Protein AF-A0A9D1YA60-F1 (afdb_monomer_lite)

Organism: NCBI:txid2838589

Foldseek 3Di:
DDDDDDDDDDDDPDPPDDDDDDDPCPPPPDDDDDPDDDADEFEAADDVVVQVQCCQLQVWAWDDKDAQDQDLVVCVVVVPDPCSRPWTKIWIWIHRPPFRHIYIYIYTPPPHDDRADDDDDLPDPDPDRADEDEDPDQVVSQVSLVVRPFKAFPDPPPGLDFAAQAQFDLVNDDDPPDDPVDRDPVSHVVSLQSRQKTWGWIAGRRRHIYIYIYGPDD

Radius of gyration: 24.73 Å; chains: 1; bounding box: 53×76×75 Å

InterPro domains:
  IPR004360 Glyoxalase/fosfomycin resistance/dioxygenase domain [PF00903] (37-148)
  IPR029068 Glyoxalase/Bleomycin resistance protein/Dihydroxybiphenyl dioxygenase [G3DSA:3.10.180.10] (31-215)
  IPR029068 Glyoxalase/Bleomycin resistance protein/Dihydroxybiphenyl dioxygenase [SSF54593] (34-148)

Secondary structure (DSSP, 8-state):
----------------PPP--------------------EEEE-S-HHHHHHHHHHHH-PEEEEEEEEE--HHHHHHHT--S-GGG-EEEEEEEE-TTT--EEEEEEEEES---SSPPP--TTSS-S---EEEE-S-HHHHHHHHTT-TT-B-S--SS----EEPPP--GGG---TT--TTS--HHHHHHHHHHTTEEEEEEE-TTS-EEEEEEE---

Sequence (218 aa):
MTAKECSVPGSSFRASAMPDQEASVVSRGALPQFAGLSHLCIVVDYIRTAVDYYGQLLGAEPDYGLPYWQNEGFFQINGVCQTPDEGEVSVAVLRVPGTGLTLHLVQYHTPIGQKEPAPSAPNDVNGVRSVALEVVNLEEAAAHLHTMPDVSFPTEEEGAGVIPLSQTGPEQVCFFDQDLSKADTRSVDTARRISRTRGLSFQDRYGVRWEFLHSDIP

pLDDT: mean 84.4, std 20.04, range [28.86, 98.75]

Structure (mmCIF, N/CA/C/O backbone):
data_AF-A0A9D1YA60-F1
#
_entry.id   AF-A0A9D1YA60-F1
#
loop_
_atom_site.group_PDB
_atom_site.id
_atom_site.type_symbol
_atom_site.label_atom_id
_atom_site.label_alt_id
_atom_site.label_comp_id
_atom_site.label_asym_id
_atom_site.label_entity_id
_atom_site.label_seq_id
_atom_site.pdbx_PDB_ins_code
_atom_site.Cartn_x
_atom_site.Cartn_y
_atom_site.Cartn_z
_atom_site.occupancy
_atom_site.B_iso_or_equiv
_atom_site.auth_seq_id
_atom_site.auth_comp_id
_atom_site.auth_asym_id
_atom_site.auth_atom_id
_atom_site.pdbx_PDB_model_num
ATOM 1 N N . MET A 1 1 ? 6.081 -56.881 -44.187 1.00 41.81 1 MET A N 1
ATOM 2 C CA . MET A 1 1 ? 7.026 -55.839 -44.637 1.00 41.81 1 MET A CA 1
ATOM 3 C C . MET A 1 1 ? 6.957 -54.705 -43.637 1.00 41.81 1 MET A C 1
ATOM 5 O O . MET A 1 1 ? 5.953 -54.016 -43.565 1.00 41.81 1 MET A O 1
ATOM 9 N N . THR A 1 2 ? 7.974 -54.632 -42.792 1.00 36.34 2 THR A N 1
ATOM 10 C CA . THR A 1 2 ? 8.168 -53.697 -41.682 1.00 36.34 2 THR A CA 1
ATOM 11 C C . THR A 1 2 ? 9.220 -52.665 -42.081 1.00 36.34 2 THR A C 1
ATOM 13 O O . THR A 1 2 ? 10.265 -53.056 -42.592 1.00 36.34 2 THR A O 1
ATOM 16 N N . ALA A 1 3 ? 8.942 -51.379 -41.847 1.00 28.86 3 ALA A N 1
ATOM 17 C CA . ALA A 1 3 ? 9.877 -50.246 -41.714 1.00 28.86 3 ALA A CA 1
ATOM 18 C C . ALA A 1 3 ? 9.031 -48.953 -41.690 1.00 28.86 3 ALA A C 1
ATOM 20 O O . ALA A 1 3 ? 8.070 -48.864 -42.440 1.00 28.86 3 ALA A O 1
ATOM 21 N N . LYS A 1 4 ? 9.306 -47.901 -40.919 1.00 29.88 4 LYS A N 1
ATOM 22 C CA . LYS A 1 4 ? 10.376 -47.599 -39.963 1.00 29.88 4 LYS A CA 1
ATOM 23 C C . LYS A 1 4 ? 9.870 -46.405 -39.139 1.00 29.88 4 LYS A C 1
ATOM 25 O O . LYS A 1 4 ? 9.484 -45.397 -39.725 1.00 29.88 4 LYS A O 1
ATOM 30 N N . GLU A 1 5 ? 9.884 -46.512 -37.815 1.00 31.27 5 GLU A N 1
ATOM 31 C CA . GLU A 1 5 ? 9.769 -45.359 -36.918 1.00 31.27 5 GLU A CA 1
ATOM 32 C C . GLU A 1 5 ? 11.071 -44.549 -36.984 1.00 31.27 5 GLU A C 1
ATOM 34 O O . GLU A 1 5 ? 12.168 -45.111 -36.927 1.00 31.27 5 GLU A O 1
ATOM 39 N N . CYS A 1 6 ? 10.953 -43.229 -37.126 1.00 29.84 6 CYS A N 1
ATOM 40 C CA . CYS A 1 6 ? 12.074 -42.302 -37.027 1.00 29.84 6 CYS A CA 1
ATOM 41 C C . CYS A 1 6 ? 12.077 -41.690 -35.622 1.00 29.84 6 CYS A C 1
ATOM 43 O O . CYS A 1 6 ? 11.313 -40.776 -35.326 1.00 29.84 6 CYS A O 1
ATOM 45 N N . SER A 1 7 ? 12.947 -42.216 -34.762 1.00 29.62 7 SER A N 1
ATOM 46 C CA . SER A 1 7 ? 13.308 -41.642 -33.467 1.00 29.62 7 SER A CA 1
ATOM 47 C C . SER A 1 7 ? 14.214 -40.422 -33.658 1.00 29.62 7 SER A C 1
ATOM 49 O O . SER A 1 7 ? 15.255 -40.537 -34.311 1.00 29.62 7 SER A O 1
ATOM 51 N N . VAL A 1 8 ? 13.873 -39.289 -33.043 1.00 35.72 8 VAL A N 1
ATOM 52 C CA . VAL A 1 8 ? 14.783 -38.142 -32.890 1.00 35.72 8 VAL A CA 1
ATOM 53 C C . VAL A 1 8 ? 15.253 -38.101 -31.428 1.00 35.72 8 VAL A C 1
ATOM 55 O O . VAL A 1 8 ? 14.411 -38.245 -30.538 1.00 35.72 8 VAL A O 1
ATOM 58 N N . PRO A 1 9 ? 16.563 -37.972 -31.138 1.00 32.72 9 PRO A N 1
ATOM 59 C CA . PRO A 1 9 ? 17.089 -38.125 -29.784 1.00 32.72 9 PRO A CA 1
ATOM 60 C C . PRO A 1 9 ? 16.799 -36.898 -28.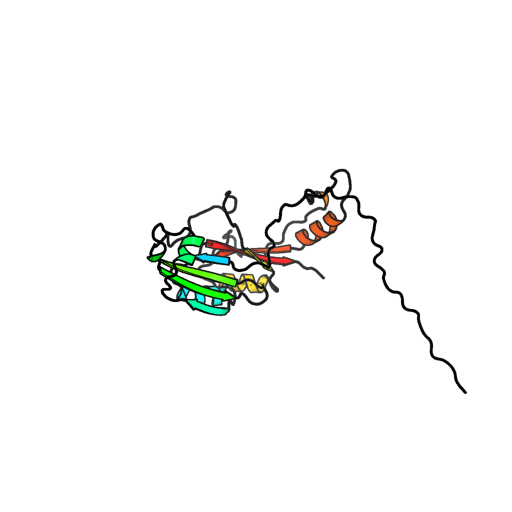919 1.00 32.72 9 PRO A C 1
ATOM 62 O O . PRO A 1 9 ? 16.881 -35.762 -29.382 1.00 32.72 9 PRO A O 1
ATOM 65 N N . GLY A 1 10 ? 16.521 -37.142 -27.638 1.00 34.12 10 GLY A N 1
ATOM 66 C CA . GLY A 1 10 ? 16.352 -36.102 -26.634 1.00 34.12 10 GLY A CA 1
ATOM 67 C C . GLY A 1 10 ? 17.629 -35.294 -26.407 1.00 34.12 10 GLY A C 1
ATOM 68 O O . GLY A 1 10 ? 18.681 -35.843 -26.087 1.00 34.12 10 GLY A O 1
ATOM 69 N N . SER A 1 11 ? 17.511 -33.973 -26.505 1.00 33.34 11 SER A N 1
ATOM 70 C CA . SER A 1 11 ? 18.472 -33.033 -25.939 1.00 33.34 11 SER A CA 1
ATOM 71 C C . SER A 1 11 ? 17.915 -32.516 -24.615 1.00 33.34 11 SER A C 1
ATOM 73 O O . SER A 1 11 ? 17.132 -31.567 -24.574 1.00 33.34 11 SER A O 1
ATOM 75 N N . SER A 1 12 ? 18.304 -33.161 -23.517 1.00 31.30 12 SER A N 1
ATOM 76 C CA . SER A 1 12 ? 18.166 -32.578 -22.187 1.00 31.30 12 SER A CA 1
ATOM 77 C C . SER A 1 12 ? 19.031 -31.318 -22.130 1.00 31.30 12 SER A C 1
ATOM 79 O O . SER A 1 12 ? 20.259 -31.417 -22.205 1.00 31.30 12 SER A O 1
ATOM 81 N N . PHE A 1 13 ? 18.422 -30.145 -21.982 1.00 30.08 13 PHE A N 1
ATOM 82 C CA . PHE A 1 13 ? 19.141 -28.952 -21.548 1.00 30.08 13 PHE A CA 1
ATOM 83 C C . PHE A 1 13 ? 19.609 -29.190 -20.106 1.00 30.08 13 PHE A C 1
ATOM 85 O O . PHE A 1 13 ? 18.879 -28.966 -19.145 1.00 30.08 13 PHE A O 1
ATOM 92 N N . ARG A 1 14 ? 20.830 -29.711 -19.948 1.00 32.75 14 ARG A N 1
ATOM 93 C CA . ARG A 1 14 ? 21.562 -29.596 -18.688 1.00 32.75 14 ARG A CA 1
ATOM 94 C C . ARG A 1 14 ? 22.006 -28.144 -18.582 1.00 32.75 14 ARG A C 1
ATOM 96 O O . ARG A 1 14 ? 22.869 -27.713 -19.342 1.00 32.75 14 ARG A O 1
ATOM 103 N N . ALA A 1 15 ? 21.422 -27.410 -17.640 1.00 31.72 15 ALA A N 1
ATOM 104 C CA . ALA A 1 15 ? 22.035 -26.198 -17.124 1.00 31.72 15 ALA A CA 1
ATOM 105 C C . ALA A 1 15 ? 23.443 -26.574 -16.639 1.00 31.72 15 ALA A C 1
ATOM 107 O O . ALA A 1 15 ? 23.602 -27.364 -15.707 1.00 31.72 15 ALA A O 1
ATOM 108 N N . SER A 1 16 ? 24.467 -26.097 -17.343 1.00 33.56 16 SER A N 1
ATOM 109 C CA . SER A 1 16 ? 25.849 -26.274 -16.921 1.00 33.56 16 SER A CA 1
ATOM 110 C C . SER A 1 16 ? 26.070 -25.337 -15.741 1.00 33.56 16 SER A C 1
ATOM 112 O O . SER A 1 16 ? 26.144 -24.125 -15.925 1.00 33.56 16 SER A O 1
ATOM 114 N N . ALA A 1 17 ? 26.116 -25.894 -14.531 1.00 37.00 17 ALA A N 1
ATOM 115 C CA . ALA A 1 17 ? 26.518 -25.159 -13.343 1.00 37.00 17 ALA A CA 1
ATOM 116 C C . ALA A 1 17 ? 27.948 -24.638 -13.554 1.00 37.00 17 ALA A C 1
ATOM 118 O O . ALA A 1 17 ? 28.868 -25.415 -13.821 1.00 37.00 17 ALA A O 1
ATOM 119 N N . MET A 1 18 ? 28.111 -23.317 -13.504 1.00 35.72 18 MET A N 1
ATOM 120 C CA . MET A 1 18 ? 29.421 -22.686 -13.376 1.00 35.72 18 MET A CA 1
ATOM 121 C C . MET A 1 18 ? 29.931 -22.874 -11.940 1.00 35.72 18 MET A C 1
ATOM 123 O O . MET A 1 18 ? 29.113 -22.974 -11.028 1.00 35.72 18 MET A O 1
ATOM 127 N N . PRO A 1 19 ? 31.255 -22.979 -11.731 1.00 38.22 19 PRO A N 1
ATOM 128 C CA . PRO A 1 19 ? 31.817 -23.285 -10.423 1.00 38.22 19 PRO A CA 1
ATOM 129 C C . PRO A 1 19 ? 31.554 -22.148 -9.433 1.00 38.22 19 PRO A C 1
ATOM 131 O O . PRO A 1 19 ? 31.825 -20.985 -9.735 1.00 38.22 19 PRO A O 1
ATOM 134 N N . ASP A 1 20 ? 31.052 -22.524 -8.256 1.00 39.03 20 ASP A N 1
ATOM 135 C CA . ASP A 1 20 ? 30.867 -21.658 -7.096 1.00 39.03 20 ASP A CA 1
ATOM 136 C C . ASP A 1 20 ? 32.182 -20.935 -6.769 1.00 39.03 20 ASP A C 1
ATOM 138 O O . ASP A 1 20 ? 33.151 -21.536 -6.301 1.00 39.03 20 ASP A O 1
ATOM 142 N N . GLN A 1 21 ? 32.230 -19.629 -7.029 1.00 41.25 21 GLN A N 1
ATOM 143 C CA . GLN A 1 21 ? 33.192 -18.757 -6.368 1.00 41.25 21 GLN A CA 1
ATOM 144 C C . GLN A 1 21 ? 32.732 -18.612 -4.920 1.00 41.25 21 GLN A C 1
ATOM 146 O O . GLN A 1 21 ? 31.605 -18.187 -4.677 1.00 41.25 21 GLN A O 1
ATOM 151 N N . GLU A 1 22 ? 33.597 -19.011 -3.983 1.00 40.22 22 GLU A N 1
ATOM 152 C CA . GLU A 1 22 ? 33.383 -18.955 -2.535 1.00 40.22 22 GLU A CA 1
ATOM 153 C C . GLU A 1 22 ? 32.878 -17.572 -2.104 1.00 40.22 22 GLU A C 1
ATOM 155 O O . GLU A 1 22 ? 33.646 -16.645 -1.842 1.00 40.22 22 GLU A O 1
ATOM 160 N N . ALA A 1 23 ? 31.556 -17.440 -2.001 1.00 45.31 23 ALA A N 1
ATOM 161 C CA . ALA A 1 23 ? 30.942 -16.391 -1.218 1.00 45.31 23 ALA A CA 1
ATOM 162 C C . ALA A 1 23 ? 31.396 -16.610 0.225 1.00 45.31 23 ALA A C 1
ATOM 164 O O . ALA A 1 23 ? 31.191 -17.687 0.790 1.00 45.31 23 ALA A O 1
ATOM 165 N N . SER A 1 24 ? 32.029 -15.603 0.824 1.00 42.88 24 SER A N 1
ATOM 166 C CA . SER A 1 24 ? 32.337 -15.621 2.245 1.00 42.88 24 SER A CA 1
ATOM 167 C C . SER A 1 24 ? 31.022 -15.766 3.012 1.00 42.88 24 SER A C 1
ATOM 169 O O . SER A 1 24 ? 30.220 -14.840 3.143 1.00 42.88 24 SER A O 1
ATOM 171 N N . VAL A 1 25 ? 30.758 -16.985 3.483 1.00 47.12 25 VAL A N 1
ATOM 172 C CA . VAL A 1 25 ? 29.612 -17.285 4.331 1.00 47.12 25 VAL A CA 1
ATOM 173 C C . VAL A 1 25 ? 29.910 -16.655 5.682 1.00 47.12 25 VAL A C 1
ATOM 175 O O . VAL A 1 25 ? 30.451 -17.284 6.588 1.00 47.12 25 VAL A O 1
ATOM 178 N N . VAL A 1 26 ? 29.564 -15.377 5.831 1.00 53.34 26 VAL A N 1
ATOM 179 C CA . VAL A 1 26 ? 29.280 -14.831 7.155 1.00 53.34 26 VAL A CA 1
ATOM 180 C C . VAL A 1 26 ? 28.217 -15.756 7.727 1.00 53.34 26 VAL A C 1
ATOM 182 O O . VAL A 1 26 ? 27.143 -15.883 7.131 1.00 53.34 26 VAL A O 1
ATOM 185 N N . SER A 1 27 ? 28.521 -16.462 8.823 1.00 54.59 27 SER A N 1
ATOM 186 C CA . SER A 1 27 ? 27.529 -17.303 9.481 1.00 54.59 27 SER A CA 1
ATOM 187 C C . SER A 1 27 ? 26.400 -16.380 9.916 1.00 54.59 27 SER A C 1
ATOM 189 O O . SER A 1 27 ? 26.506 -15.668 10.917 1.00 54.59 27 SER A O 1
ATOM 191 N N . ARG A 1 28 ? 25.339 -16.341 9.112 1.00 58.66 28 ARG A N 1
ATOM 192 C CA . ARG A 1 28 ? 24.070 -15.740 9.474 1.00 58.66 28 ARG A CA 1
ATOM 193 C C . ARG A 1 28 ? 23.622 -16.519 10.705 1.00 58.66 28 ARG A C 1
ATOM 195 O O . ARG A 1 28 ? 23.041 -17.592 10.567 1.00 58.66 28 ARG A O 1
ATOM 202 N N . GLY A 1 29 ? 23.935 -16.030 11.910 1.00 66.31 29 GLY A N 1
ATOM 203 C CA . GLY A 1 29 ? 23.176 -16.423 13.097 1.00 66.31 29 GLY A CA 1
ATOM 204 C C . GLY A 1 29 ? 21.700 -16.351 12.718 1.00 66.31 29 GLY A C 1
ATOM 205 O O . GLY A 1 29 ? 21.360 -15.485 11.915 1.00 66.31 29 GLY A O 1
ATOM 206 N N . ALA A 1 30 ? 20.884 -17.309 13.163 1.00 79.94 30 ALA A N 1
ATOM 207 C CA . ALA A 1 30 ? 19.584 -17.605 12.558 1.00 79.94 30 ALA A CA 1
ATOM 208 C C . ALA A 1 30 ? 18.746 -16.332 12.335 1.00 79.94 30 ALA A C 1
ATOM 210 O O . ALA A 1 30 ? 18.070 -15.849 13.241 1.00 79.94 30 ALA A O 1
ATOM 211 N N . LEU A 1 31 ? 18.832 -15.768 11.125 1.00 90.62 31 LEU A N 1
ATOM 212 C CA . LEU A 1 31 ? 18.002 -14.646 10.723 1.00 90.62 31 LEU A CA 1
ATOM 213 C C . LEU A 1 31 ? 16.547 -15.123 10.769 1.00 90.62 31 LEU A C 1
ATOM 215 O O . LEU A 1 31 ? 16.299 -16.316 10.546 1.00 90.62 31 LEU A O 1
ATOM 219 N N . PRO A 1 32 ? 15.584 -14.221 11.017 1.00 90.38 32 PRO A N 1
ATOM 220 C CA . PRO A 1 32 ? 14.180 -14.574 10.905 1.00 90.38 32 PRO A CA 1
ATOM 221 C C . PRO A 1 32 ? 13.894 -15.207 9.540 1.00 90.38 32 PRO A C 1
ATOM 223 O O . PRO A 1 32 ? 14.306 -14.689 8.499 1.00 90.38 32 PRO A O 1
ATOM 226 N N . GLN A 1 33 ? 13.198 -16.342 9.551 1.00 92.69 33 GLN A N 1
ATOM 227 C CA . GLN A 1 33 ? 12.680 -16.960 8.337 1.00 92.69 33 GLN A CA 1
ATOM 228 C C . GLN A 1 33 ? 11.280 -16.413 8.097 1.00 92.69 33 GLN A C 1
ATOM 230 O O . GLN A 1 33 ? 10.355 -16.684 8.862 1.00 92.69 33 GLN A O 1
ATOM 235 N N . PHE A 1 34 ? 11.133 -15.609 7.050 1.00 93.62 34 PHE A N 1
ATOM 236 C CA . PHE A 1 34 ? 9.847 -15.038 6.680 1.00 93.62 34 PHE A CA 1
ATOM 237 C C . PHE A 1 34 ? 9.066 -16.026 5.810 1.00 93.62 34 PHE A C 1
ATOM 239 O O . PHE A 1 34 ? 9.598 -16.544 4.831 1.00 93.62 34 PHE A O 1
ATOM 246 N N . ALA A 1 35 ? 7.800 -16.264 6.157 1.00 93.69 35 ALA A N 1
ATOM 247 C CA . ALA A 1 35 ? 6.891 -17.094 5.360 1.00 93.69 35 ALA A CA 1
ATOM 248 C C . ALA A 1 35 ? 6.150 -16.296 4.269 1.00 93.69 35 ALA A C 1
ATOM 250 O O . ALA A 1 35 ? 5.626 -16.882 3.328 1.00 93.69 35 ALA A O 1
ATOM 251 N N . GLY A 1 36 ? 6.105 -14.966 4.391 1.00 92.75 36 GLY A N 1
ATOM 252 C CA . GLY A 1 36 ? 5.439 -14.072 3.447 1.00 92.75 36 GLY A CA 1
ATOM 253 C C . GLY A 1 36 ? 5.124 -12.709 4.061 1.00 92.75 36 GLY A C 1
ATOM 254 O O . GLY A 1 36 ? 5.426 -12.457 5.230 1.00 92.75 36 GLY A O 1
ATOM 255 N N . LEU A 1 37 ? 4.499 -11.839 3.266 1.00 92.12 37 LEU A N 1
ATOM 256 C CA . LEU A 1 37 ? 3.895 -10.597 3.742 1.00 92.12 37 LEU A CA 1
ATOM 257 C C . LEU A 1 37 ? 2.509 -10.914 4.316 1.00 92.12 37 LEU A C 1
ATOM 259 O O . LEU A 1 37 ? 1.680 -11.487 3.618 1.00 92.12 37 LEU A O 1
ATOM 263 N N . SER A 1 38 ? 2.260 -10.559 5.579 1.00 95.06 38 SER A N 1
ATOM 264 C CA . SER A 1 38 ? 0.966 -10.845 6.212 1.00 95.06 38 SER A CA 1
ATOM 265 C C . SER A 1 38 ? -0.107 -9.831 5.820 1.00 95.06 38 SER A C 1
ATOM 267 O O . SER A 1 38 ? -1.161 -10.228 5.337 1.00 95.06 38 SER A O 1
ATOM 269 N N . HIS A 1 39 ? 0.138 -8.540 6.047 1.00 96.62 39 HIS A N 1
ATOM 270 C CA . HIS A 1 39 ? -0.839 -7.485 5.789 1.00 96.62 39 HIS A CA 1
ATOM 271 C C . HIS A 1 39 ? -0.186 -6.097 5.793 1.00 96.62 39 HIS A C 1
ATOM 273 O O . HIS A 1 39 ? 0.905 -5.911 6.334 1.00 96.62 39 HIS A O 1
ATOM 279 N N . LEU A 1 40 ? -0.899 -5.122 5.231 1.00 96.94 40 LEU A N 1
ATOM 280 C CA . LEU A 1 40 ? -0.690 -3.694 5.445 1.00 96.94 40 LEU A CA 1
ATOM 281 C C . LEU A 1 40 ? -1.725 -3.196 6.460 1.00 96.94 40 LEU A C 1
ATOM 283 O O . LEU A 1 40 ? -2.924 -3.372 6.256 1.00 96.94 40 LEU A O 1
ATOM 287 N N . CYS A 1 41 ? -1.270 -2.583 7.550 1.00 96.56 41 CYS A N 1
ATOM 288 C CA . CYS A 1 41 ? -2.150 -2.003 8.563 1.00 96.56 41 CYS A CA 1
ATOM 289 C C . CYS A 1 41 ? -2.425 -0.529 8.249 1.00 96.56 41 CYS A C 1
ATOM 291 O O . CYS A 1 41 ? -1.488 0.230 8.005 1.00 96.56 41 CYS A O 1
ATOM 293 N N . ILE A 1 42 ? -3.697 -0.128 8.277 1.00 97.19 42 ILE A N 1
ATOM 294 C CA . ILE A 1 42 ? -4.135 1.249 8.042 1.00 97.19 42 ILE A CA 1
ATOM 295 C C . ILE A 1 42 ? -5.074 1.646 9.177 1.00 97.19 42 ILE A C 1
ATOM 297 O O . ILE A 1 42 ? -6.114 1.019 9.388 1.00 97.19 42 ILE A O 1
ATOM 301 N N . VAL A 1 43 ? -4.703 2.689 9.920 1.00 96.12 43 VAL A N 1
ATOM 302 C CA . VAL A 1 43 ? -5.555 3.243 10.976 1.00 96.12 43 VAL A CA 1
ATOM 303 C C . VAL A 1 43 ? -6.607 4.144 10.343 1.00 96.12 43 VAL A C 1
ATOM 305 O O . VAL A 1 43 ? -6.283 4.995 9.520 1.00 96.12 43 VAL A O 1
ATOM 308 N N . VAL A 1 44 ? -7.865 3.943 10.721 1.00 96.75 44 VAL A N 1
ATOM 309 C CA . VAL A 1 44 ? -9.019 4.600 10.105 1.00 96.75 44 VAL A CA 1
ATOM 310 C C . VAL A 1 44 ? -9.918 5.247 11.153 1.00 96.75 44 VAL A C 1
ATOM 312 O O . VAL A 1 44 ? -9.946 4.859 12.322 1.00 96.75 44 VAL A O 1
ATOM 315 N N . ASP A 1 45 ? -10.680 6.241 10.715 1.00 94.56 45 ASP A N 1
ATOM 316 C CA . ASP A 1 45 ? -11.634 6.988 11.530 1.00 94.56 45 ASP A CA 1
ATOM 317 C C . ASP A 1 45 ? -12.910 6.184 11.827 1.00 94.56 45 ASP A C 1
ATOM 319 O O . ASP A 1 45 ? -13.353 6.128 12.977 1.00 94.56 45 ASP A O 1
ATOM 323 N N . TYR A 1 46 ? -13.494 5.557 10.800 1.00 95.50 46 TYR A N 1
ATOM 324 C CA . TYR A 1 46 ? -14.729 4.785 10.891 1.00 95.50 46 TYR A CA 1
ATOM 325 C C . TYR A 1 46 ? -14.672 3.527 10.022 1.00 95.50 46 TYR A C 1
ATOM 327 O O . TYR A 1 46 ? -14.624 3.595 8.793 1.00 95.50 46 TYR A O 1
ATOM 335 N N . ILE A 1 47 ? -14.723 2.358 10.664 1.00 97.31 47 ILE A N 1
ATOM 336 C CA . ILE A 1 47 ? -14.378 1.082 10.031 1.00 97.31 47 ILE A CA 1
ATOM 337 C C . ILE A 1 47 ? -15.272 0.735 8.834 1.00 97.31 47 ILE A C 1
ATOM 339 O O . ILE A 1 47 ? -14.777 0.256 7.822 1.00 97.31 47 ILE A O 1
ATOM 343 N N . ARG A 1 48 ? -16.580 1.017 8.907 1.00 97.12 48 ARG A N 1
ATOM 344 C CA . ARG A 1 48 ? -17.518 0.718 7.809 1.00 97.12 48 ARG A CA 1
ATOM 345 C C . ARG A 1 48 ? -17.272 1.609 6.596 1.00 97.12 48 ARG A C 1
ATOM 347 O O . ARG A 1 48 ? -17.187 1.104 5.486 1.00 97.12 48 ARG A O 1
ATOM 354 N N . THR A 1 49 ? -17.082 2.906 6.832 1.00 96.75 49 THR A N 1
ATOM 355 C CA . THR A 1 49 ? -16.742 3.874 5.783 1.00 96.75 49 THR A CA 1
ATOM 356 C C . THR A 1 49 ? -15.434 3.487 5.104 1.00 96.75 49 THR A C 1
ATOM 358 O O . THR A 1 49 ? -15.342 3.543 3.884 1.00 96.75 49 THR A O 1
ATOM 361 N N . ALA A 1 50 ? -14.442 3.041 5.878 1.00 97.75 50 ALA A N 1
ATOM 362 C CA . ALA A 1 50 ? -13.164 2.599 5.342 1.00 97.75 50 ALA A CA 1
ATOM 363 C C . ALA A 1 50 ? -13.285 1.322 4.493 1.00 97.75 50 ALA A C 1
ATOM 365 O O . ALA A 1 50 ? -12.659 1.232 3.440 1.00 97.75 50 ALA A O 1
ATOM 366 N N . VAL A 1 51 ? -14.097 0.348 4.925 1.00 98.62 51 VAL A N 1
ATOM 367 C CA . VAL A 1 51 ? -14.367 -0.872 4.145 1.00 98.62 51 VAL A CA 1
ATOM 368 C C . VAL A 1 51 ? -14.979 -0.515 2.792 1.00 98.62 51 VAL A C 1
ATOM 370 O O . VAL A 1 51 ? -14.461 -0.943 1.763 1.00 98.62 51 VAL A O 1
ATOM 373 N N . ASP A 1 52 ? -16.029 0.309 2.787 1.00 98.19 52 ASP A N 1
ATOM 374 C CA . ASP A 1 52 ? -16.692 0.738 1.552 1.00 98.19 52 ASP A CA 1
ATOM 375 C C . ASP A 1 52 ? -15.735 1.539 0.657 1.00 98.19 52 ASP A C 1
ATOM 377 O O . ASP A 1 52 ? -15.701 1.341 -0.558 1.00 98.19 52 ASP A O 1
ATOM 381 N N . TYR A 1 53 ? -14.916 2.404 1.261 1.00 98.19 53 TYR A N 1
ATOM 382 C CA . TYR A 1 53 ? -13.921 3.211 0.565 1.00 98.19 53 TYR A CA 1
ATOM 383 C C . TYR A 1 53 ? -12.887 2.355 -0.172 1.00 98.19 53 TYR A C 1
ATOM 385 O O . TYR A 1 53 ? -12.693 2.540 -1.369 1.00 98.19 53 TYR A O 1
ATOM 393 N N . TYR A 1 54 ? -12.245 1.393 0.501 1.00 98.50 54 TYR A N 1
ATOM 394 C CA . TYR A 1 54 ? -11.258 0.523 -0.150 1.00 98.50 54 TYR A CA 1
ATOM 395 C C . TYR A 1 54 ? -11.897 -0.469 -1.127 1.00 98.50 54 TYR A C 1
ATOM 397 O O . TYR A 1 54 ? -11.264 -0.839 -2.119 1.00 98.50 54 TYR A O 1
ATOM 405 N N . GLY A 1 55 ? -13.156 -0.851 -0.896 1.00 98.31 55 GLY A N 1
ATOM 406 C CA . GLY A 1 55 ? -13.955 -1.586 -1.873 1.00 98.31 55 GLY A CA 1
ATOM 407 C C . GLY A 1 55 ? -14.141 -0.802 -3.173 1.00 98.31 55 GLY A C 1
ATOM 408 O O . GLY A 1 55 ? -13.985 -1.363 -4.252 1.00 98.31 55 GLY A O 1
ATOM 409 N N . GLN A 1 56 ? -14.399 0.505 -3.085 1.00 98.06 56 GLN A N 1
ATOM 410 C CA . GLN A 1 56 ? -14.515 1.375 -4.258 1.00 98.06 56 GLN A CA 1
ATOM 411 C C . GLN A 1 56 ? -13.158 1.675 -4.898 1.00 98.06 56 GLN A C 1
ATOM 413 O O . GLN A 1 56 ? -13.040 1.546 -6.108 1.00 98.06 56 GLN A O 1
ATOM 418 N N . LEU A 1 57 ? -12.148 2.029 -4.097 1.00 97.88 57 LEU A N 1
ATOM 419 C CA . LEU A 1 57 ? -10.833 2.473 -4.567 1.00 97.88 57 LEU A CA 1
ATOM 420 C C . LEU A 1 57 ? -10.022 1.362 -5.250 1.00 97.88 57 LEU A C 1
ATOM 422 O O . LEU A 1 57 ? -9.350 1.606 -6.247 1.00 97.88 57 LEU A O 1
ATOM 426 N N . LEU A 1 58 ? -10.010 0.163 -4.659 1.00 97.69 58 LEU A N 1
ATOM 427 C CA . LEU A 1 58 ? -9.114 -0.932 -5.055 1.00 97.69 58 LEU A CA 1
ATOM 428 C C . LEU A 1 58 ? -9.866 -2.188 -5.506 1.00 97.69 58 LEU A C 1
ATOM 430 O O . LEU A 1 58 ? -9.232 -3.201 -5.802 1.00 97.69 58 LEU A O 1
ATOM 434 N N . GLY A 1 59 ? -11.203 -2.175 -5.485 1.00 97.81 59 GLY A N 1
ATOM 435 C CA . GLY A 1 59 ? -11.984 -3.406 -5.604 1.00 97.81 59 GLY A CA 1
ATOM 436 C C . GLY A 1 59 ? -11.732 -4.367 -4.438 1.00 97.81 59 GLY A C 1
ATOM 437 O O . GLY A 1 59 ? -11.848 -5.577 -4.614 1.00 97.81 59 GLY A O 1
ATOM 438 N N . ALA A 1 60 ? -11.309 -3.858 -3.273 1.00 98.44 60 ALA A N 1
ATOM 439 C CA . ALA A 1 60 ? -10.935 -4.700 -2.146 1.00 98.44 60 ALA A CA 1
ATOM 440 C C . ALA A 1 60 ? -12.154 -5.451 -1.587 1.00 98.44 60 ALA A C 1
ATOM 442 O O . ALA A 1 60 ? -13.204 -4.868 -1.316 1.00 98.44 60 ALA A O 1
ATOM 443 N N . GLU A 1 61 ? -11.996 -6.752 -1.373 1.00 98.56 61 GLU A N 1
ATOM 444 C CA . GLU A 1 61 ? -13.062 -7.626 -0.897 1.00 98.56 61 GLU A CA 1
ATOM 445 C C . GLU A 1 61 ? -12.932 -7.838 0.617 1.00 98.56 61 GLU A C 1
ATOM 447 O O . GLU A 1 61 ? -11.883 -8.315 1.068 1.00 98.56 61 GLU A O 1
ATOM 452 N N . PRO A 1 62 ? -13.959 -7.518 1.425 1.00 98.12 62 PRO A N 1
ATOM 453 C CA . PRO A 1 62 ? -13.935 -7.807 2.853 1.00 98.12 62 PRO A CA 1
ATOM 454 C C . PRO A 1 62 ? -13.979 -9.317 3.114 1.00 98.12 62 PRO A C 1
ATOM 456 O O . PRO A 1 62 ? -14.763 -10.042 2.505 1.00 98.12 62 PRO A O 1
ATOM 459 N N . ASP A 1 63 ? -13.151 -9.772 4.053 1.00 97.62 63 ASP A N 1
ATOM 460 C CA . ASP A 1 63 ? -13.110 -11.156 4.530 1.00 97.62 63 ASP A CA 1
ATOM 461 C C . ASP A 1 63 ? -13.889 -11.283 5.851 1.00 97.62 63 ASP A C 1
ATOM 463 O O . ASP A 1 63 ? -14.994 -11.825 5.894 1.00 97.62 63 ASP A O 1
ATOM 467 N N . TYR A 1 64 ? -13.375 -10.685 6.931 1.00 97.69 64 TYR A N 1
ATOM 468 C CA . TYR A 1 64 ? -14.035 -10.673 8.237 1.00 97.69 64 TYR A CA 1
ATOM 469 C C . TYR A 1 64 ? -13.771 -9.381 9.015 1.00 97.69 64 TYR A C 1
ATOM 471 O O . TYR A 1 64 ? -12.855 -8.612 8.716 1.00 97.69 64 TYR A O 1
ATOM 479 N N . GLY A 1 65 ? -14.587 -9.150 10.045 1.00 97.88 65 GLY A N 1
ATOM 480 C CA . GLY A 1 65 ? -14.454 -8.012 10.947 1.00 97.88 65 GLY A CA 1
ATOM 481 C C . GLY A 1 65 ? -14.585 -8.409 12.414 1.00 97.88 65 GLY A C 1
ATOM 482 O O . GLY A 1 65 ? -15.257 -9.380 12.756 1.00 97.88 65 GLY A O 1
ATOM 483 N N . LEU A 1 66 ? -13.945 -7.625 13.275 1.00 98.19 66 LEU A N 1
ATOM 484 C CA . LEU A 1 66 ? -13.932 -7.770 14.726 1.00 98.19 66 LEU A CA 1
ATOM 485 C C . LEU A 1 66 ? -14.436 -6.452 15.337 1.00 98.19 66 LEU A C 1
ATOM 487 O O . LEU A 1 66 ? -13.632 -5.545 15.550 1.00 98.19 66 LEU A O 1
ATOM 491 N N . PRO A 1 67 ? -15.756 -6.278 15.536 1.00 97.69 67 PRO A N 1
ATOM 492 C CA . PRO A 1 67 ? -16.315 -5.040 16.075 1.00 97.69 67 PRO A CA 1
ATOM 493 C C . PRO A 1 67 ? -16.085 -4.944 17.589 1.00 97.69 67 PRO A C 1
ATOM 495 O O . PRO A 1 67 ? -16.333 -5.916 18.298 1.00 97.69 67 PRO A O 1
ATOM 498 N N . TYR A 1 68 ? -15.662 -3.768 18.068 1.00 97.31 68 TYR A N 1
ATOM 499 C CA . TYR A 1 68 ? -15.414 -3.466 19.493 1.00 97.31 68 TYR A CA 1
ATOM 500 C C . TYR A 1 68 ? -14.653 -4.584 20.229 1.00 97.31 68 TYR A C 1
ATOM 502 O O . TYR A 1 68 ? -15.012 -5.024 21.318 1.00 97.31 68 TYR A O 1
ATOM 510 N N . TRP A 1 69 ? -13.621 -5.106 19.576 1.00 97.50 69 TRP A N 1
ATOM 511 C CA . TRP A 1 69 ? -12.823 -6.213 20.056 1.00 97.50 69 TRP A CA 1
ATOM 512 C C . TRP A 1 69 ? -11.826 -5.744 21.112 1.00 97.50 69 TRP A C 1
ATOM 514 O O . TRP A 1 69 ? -11.050 -4.811 20.893 1.00 97.50 69 TRP A O 1
ATOM 524 N N . GLN A 1 70 ? -11.844 -6.429 22.250 1.00 96.19 70 GLN A N 1
ATOM 525 C CA . GLN A 1 70 ? -10.904 -6.241 23.347 1.00 96.19 70 GLN A CA 1
ATOM 526 C C . GLN A 1 70 ? -9.911 -7.403 23.329 1.00 96.19 70 GLN A C 1
ATOM 528 O O . GLN A 1 70 ? -10.305 -8.574 23.360 1.00 96.19 70 GLN A O 1
ATOM 533 N N . ASN A 1 71 ? -8.619 -7.092 23.217 1.00 95.31 71 ASN A N 1
ATOM 534 C CA . ASN A 1 71 ? -7.575 -8.109 23.151 1.00 95.31 71 ASN A CA 1
ATOM 535 C C . ASN A 1 71 ? -6.232 -7.588 23.657 1.00 95.31 71 ASN A C 1
ATOM 537 O O . ASN A 1 71 ? -5.490 -6.941 22.923 1.00 95.31 71 ASN A O 1
ATOM 541 N N . GLU A 1 72 ? -5.897 -7.942 24.894 1.00 94.75 72 GLU A N 1
ATOM 542 C CA . GLU A 1 72 ? -4.668 -7.511 25.567 1.00 94.75 72 GLU A CA 1
ATOM 543 C C . GLU A 1 72 ? -3.407 -7.751 24.716 1.00 94.75 72 GLU A C 1
ATOM 545 O O . GLU A 1 72 ? -2.580 -6.854 24.555 1.00 94.75 72 GLU A O 1
ATOM 550 N N . GLY A 1 73 ? -3.293 -8.929 24.093 1.00 95.06 73 GLY A N 1
ATOM 551 C CA . GLY A 1 73 ? -2.144 -9.289 23.259 1.00 95.06 73 GLY A CA 1
ATOM 552 C C . GLY A 1 73 ? -1.983 -8.395 22.025 1.00 95.06 73 GLY A C 1
ATOM 553 O O . GLY A 1 73 ? -0.863 -8.014 21.684 1.00 95.06 73 GLY A O 1
ATOM 554 N N . PHE A 1 74 ? -3.085 -8.002 21.380 1.00 94.69 74 PHE A N 1
ATOM 555 C CA . PHE A 1 74 ? -3.061 -7.045 20.274 1.00 94.69 74 PHE A CA 1
ATOM 556 C C . PHE A 1 74 ? -2.484 -5.699 20.725 1.00 94.69 74 PHE A C 1
ATOM 558 O O . PHE A 1 74 ? -1.577 -5.171 20.081 1.00 94.69 74 PHE A O 1
ATOM 565 N N . PHE A 1 75 ? -2.959 -5.159 21.848 1.00 94.56 75 PHE A N 1
ATOM 566 C CA . PHE A 1 75 ? -2.482 -3.874 22.362 1.00 94.56 75 PHE A CA 1
ATOM 567 C C . PHE A 1 75 ? -1.026 -3.934 22.841 1.00 94.56 75 PHE A C 1
ATOM 569 O O . PHE A 1 75 ? -0.275 -2.987 22.602 1.00 94.56 75 PHE A O 1
ATOM 576 N N . GLN A 1 76 ? -0.601 -5.056 23.431 1.00 94.00 76 GLN A N 1
ATOM 577 C CA . GLN A 1 76 ? 0.789 -5.290 23.836 1.00 94.00 76 GLN A CA 1
ATOM 578 C C . GLN A 1 76 ? 1.745 -5.323 22.640 1.00 94.00 76 GLN A C 1
ATOM 580 O O . GLN A 1 76 ? 2.756 -4.625 22.652 1.00 94.00 76 GLN A O 1
ATOM 585 N N . ILE A 1 77 ? 1.425 -6.094 21.594 1.00 92.88 77 ILE A N 1
ATOM 586 C CA . ILE A 1 77 ? 2.288 -6.222 20.407 1.00 92.88 77 ILE A CA 1
ATOM 587 C C . ILE A 1 77 ? 2.405 -4.887 19.661 1.00 92.88 77 ILE A C 1
ATOM 589 O O . ILE A 1 77 ? 3.476 -4.564 19.151 1.00 92.88 77 ILE A O 1
ATOM 593 N N . ASN A 1 78 ? 1.327 -4.100 19.614 1.00 89.50 78 ASN A N 1
ATOM 594 C CA . ASN A 1 78 ? 1.319 -2.809 18.924 1.00 89.50 78 ASN A CA 1
ATOM 595 C C . ASN A 1 78 ? 1.825 -1.639 19.794 1.00 89.50 78 ASN A C 1
ATOM 597 O O . ASN A 1 78 ? 2.001 -0.540 19.275 1.00 89.50 78 ASN A O 1
ATOM 601 N N . GLY A 1 79 ? 2.054 -1.840 21.098 1.00 88.75 79 GLY A N 1
ATOM 602 C CA . GLY A 1 79 ? 2.581 -0.809 22.003 1.00 88.75 79 GLY A CA 1
ATOM 603 C C . GLY A 1 79 ? 1.682 0.426 22.159 1.00 88.75 79 GLY A C 1
ATOM 604 O O . GLY A 1 79 ? 2.183 1.524 22.388 1.00 88.75 79 GLY A O 1
ATOM 605 N N . VAL A 1 80 ? 0.364 0.266 22.000 1.00 83.56 80 VAL A N 1
ATOM 606 C CA . VAL A 1 80 ? -0.590 1.386 21.855 1.00 83.56 80 VAL A CA 1
ATOM 607 C C . VAL A 1 80 ? -0.991 2.010 23.196 1.00 83.56 80 VAL A C 1
ATOM 609 O O . VAL A 1 80 ? -1.316 3.195 23.250 1.00 83.56 80 VAL A O 1
ATOM 612 N N . CYS A 1 81 ? -0.968 1.252 24.294 1.00 78.19 81 CYS A N 1
ATOM 613 C CA . CYS A 1 81 ? -1.359 1.753 25.612 1.00 78.19 81 CYS A CA 1
ATOM 614 C C . CYS A 1 81 ? -0.569 1.105 26.756 1.00 78.19 81 CYS A C 1
ATOM 616 O O . CYS A 1 81 ? 0.006 0.028 26.621 1.00 78.19 81 CYS A O 1
ATOM 618 N N . GLN A 1 82 ? -0.551 1.798 27.898 1.00 81.38 82 GLN A N 1
ATOM 619 C CA . GLN A 1 82 ? 0.048 1.313 29.148 1.00 81.38 82 GLN A CA 1
ATOM 620 C C . GLN A 1 82 ? -0.873 0.337 29.900 1.00 81.38 82 GLN A C 1
ATOM 622 O O . GLN A 1 82 ? -0.392 -0.399 30.757 1.00 81.38 82 GLN A O 1
ATOM 627 N N . THR A 1 83 ? -2.171 0.322 29.565 1.00 85.69 83 THR A N 1
ATOM 628 C CA . THR A 1 83 ? -3.202 -0.596 30.081 1.00 85.69 83 THR A CA 1
ATOM 629 C C . THR A 1 83 ? -3.809 -1.415 28.926 1.00 85.69 83 THR A C 1
ATOM 631 O O . THR A 1 83 ? -4.873 -1.080 28.403 1.00 85.69 83 THR A O 1
ATOM 634 N N . PRO A 1 84 ? -3.102 -2.451 28.425 1.00 86.62 84 PRO A N 1
ATOM 635 C CA . PRO A 1 84 ? -3.520 -3.221 27.246 1.00 86.62 84 PRO A CA 1
ATOM 636 C C . PRO A 1 84 ? -4.843 -3.973 27.406 1.00 86.62 84 PRO A C 1
ATOM 638 O O . PRO A 1 84 ? -5.528 -4.230 26.418 1.00 86.62 84 PRO A O 1
ATOM 641 N N . ASP A 1 85 ? -5.207 -4.313 28.636 1.00 89.94 85 ASP A N 1
ATOM 642 C CA . ASP A 1 85 ? -6.438 -5.003 29.020 1.00 89.94 85 ASP A CA 1
ATOM 643 C C . ASP A 1 85 ? -7.690 -4.116 28.924 1.00 89.94 85 ASP A C 1
ATOM 645 O O . ASP A 1 85 ? -8.798 -4.628 28.777 1.00 89.94 85 ASP A O 1
ATOM 649 N N . GLU A 1 86 ? -7.516 -2.794 28.933 1.00 90.75 86 GLU A N 1
ATOM 650 C CA . GLU A 1 86 ? -8.589 -1.804 28.763 1.00 90.75 86 GLU A CA 1
ATOM 651 C C . GLU A 1 86 ? -8.760 -1.353 27.300 1.00 90.75 86 GLU A C 1
ATOM 653 O O . GLU A 1 86 ? -9.632 -0.538 26.984 1.00 90.75 86 GLU A O 1
ATOM 658 N N . GLY A 1 87 ? -7.905 -1.843 26.400 1.00 94.19 87 GLY A N 1
ATOM 659 C CA . GLY A 1 87 ? -7.906 -1.457 24.997 1.00 94.19 87 GLY A CA 1
ATOM 660 C C . GLY A 1 87 ? -9.116 -1.999 24.233 1.00 94.19 87 GLY A C 1
ATOM 661 O O . GLY A 1 87 ? -9.498 -3.162 24.370 1.00 94.19 87 GLY A O 1
ATOM 662 N N . GLU A 1 88 ? -9.677 -1.170 23.352 1.00 96.75 88 GLU A N 1
ATOM 663 C CA . GLU A 1 88 ? -10.790 -1.547 22.480 1.00 96.75 88 GLU A CA 1
ATOM 664 C C . GLU A 1 88 ? -10.581 -1.032 21.053 1.00 96.75 88 GLU A C 1
ATOM 666 O O . GLU A 1 88 ? -10.244 0.134 20.821 1.00 96.75 88 GLU A O 1
ATOM 671 N N . VAL A 1 89 ? -10.784 -1.916 20.076 1.00 97.25 89 VAL A N 1
ATOM 672 C CA . VAL A 1 89 ? -10.525 -1.643 18.661 1.00 97.25 89 VAL A CA 1
ATOM 673 C C . VAL A 1 89 ? -11.587 -2.292 17.783 1.00 97.25 89 VAL A C 1
ATOM 675 O O . VAL A 1 89 ? -12.178 -3.304 18.136 1.00 97.25 89 VAL A O 1
ATOM 678 N N . SER A 1 90 ? -11.864 -1.729 16.615 1.00 98.44 90 SER A N 1
ATOM 679 C CA . SER A 1 90 ? -12.557 -2.444 15.543 1.00 98.44 90 SER A CA 1
ATOM 680 C C . SER A 1 90 ? -11.601 -2.727 14.403 1.00 98.44 90 SER A C 1
ATOM 682 O O . SER A 1 90 ? -10.898 -1.826 13.953 1.00 98.44 90 SER A O 1
ATOM 684 N N . VAL A 1 91 ? -11.581 -3.974 13.941 1.00 98.38 91 VAL A N 1
ATOM 685 C CA . VAL A 1 91 ? -10.714 -4.412 12.842 1.00 98.38 91 VAL A CA 1
ATOM 686 C C . VAL A 1 91 ? -11.568 -4.908 11.686 1.00 98.38 91 VAL A C 1
ATOM 688 O O . VAL A 1 91 ? -12.562 -5.598 11.908 1.00 98.38 91 VAL A O 1
ATOM 691 N N . ALA A 1 92 ? -11.175 -4.587 10.459 1.00 98.75 92 ALA A N 1
ATOM 692 C CA . ALA A 1 92 ? -11.698 -5.211 9.251 1.00 98.75 92 ALA A CA 1
ATOM 693 C C . ALA A 1 92 ? -10.536 -5.693 8.385 1.00 98.75 92 ALA A C 1
ATOM 695 O O . ALA A 1 92 ? -9.556 -4.973 8.193 1.00 98.75 92 ALA A O 1
ATOM 696 N N . VAL A 1 93 ? -10.657 -6.914 7.874 1.00 98.69 93 VAL A N 1
ATOM 697 C CA . VAL A 1 93 ? -9.665 -7.540 7.001 1.00 98.69 93 VAL A CA 1
ATOM 698 C C . VAL A 1 93 ? -10.216 -7.573 5.586 1.00 98.69 93 VAL A C 1
ATOM 700 O O . VAL A 1 93 ? -11.320 -8.070 5.367 1.00 98.69 93 VAL A O 1
ATOM 703 N N . LEU A 1 94 ? -9.469 -7.011 4.637 1.00 98.75 94 LEU A N 1
ATOM 704 C CA . LEU A 1 94 ? -9.834 -6.962 3.223 1.00 98.75 94 LEU A CA 1
ATOM 705 C C . LEU A 1 94 ? -8.705 -7.541 2.375 1.00 98.75 94 LEU A C 1
ATOM 707 O O . LEU A 1 94 ? -7.534 -7.422 2.725 1.00 98.75 94 LEU A O 1
ATOM 711 N N . ARG A 1 95 ? -9.042 -8.117 1.225 1.00 98.38 95 ARG A N 1
ATOM 712 C CA . ARG A 1 95 ? -8.071 -8.618 0.244 1.00 98.38 95 ARG A CA 1
ATOM 713 C C . ARG A 1 95 ? -8.161 -7.794 -1.027 1.00 98.38 95 ARG A C 1
ATOM 715 O O . ARG A 1 95 ? -9.261 -7.529 -1.497 1.00 98.38 95 ARG A O 1
ATOM 722 N N . VAL A 1 96 ? -7.018 -7.425 -1.597 1.00 97.75 96 VAL A N 1
ATOM 723 C CA . VAL A 1 96 ? -6.959 -6.743 -2.897 1.00 97.75 96 VAL A CA 1
ATOM 724 C C . VAL A 1 96 ? -6.777 -7.804 -3.990 1.00 97.75 96 VAL A C 1
ATOM 726 O O . VAL A 1 96 ? -5.717 -8.447 -4.035 1.00 97.75 96 VAL A O 1
ATOM 729 N N . PRO A 1 97 ? -7.781 -8.036 -4.858 1.00 96.44 97 PRO A N 1
ATOM 730 C CA . PRO A 1 97 ? -7.734 -9.106 -5.851 1.00 96.44 97 PRO A CA 1
ATOM 731 C C . PRO A 1 97 ? -6.482 -9.050 -6.736 1.00 96.44 97 PRO A C 1
ATOM 733 O O . PRO A 1 97 ? -6.023 -7.983 -7.125 1.00 96.44 97 PRO A O 1
ATOM 736 N N . GLY A 1 98 ? -5.907 -10.215 -7.046 1.00 94.44 98 GLY A N 1
ATOM 737 C CA . GLY A 1 98 ? -4.758 -10.339 -7.954 1.00 94.44 98 GLY A CA 1
ATOM 738 C C . GLY A 1 98 ? -3.387 -9.942 -7.388 1.00 94.44 98 GLY A C 1
ATOM 739 O O . GLY A 1 98 ? -2.383 -10.216 -8.035 1.00 94.44 98 GLY A O 1
ATOM 740 N N . THR A 1 99 ? -3.309 -9.361 -6.185 1.00 93.31 99 THR A N 1
ATOM 741 C CA . THR A 1 99 ? -2.044 -8.816 -5.639 1.00 93.31 99 THR A CA 1
ATOM 742 C C . THR A 1 99 ? -1.440 -9.640 -4.496 1.00 93.31 99 THR A C 1
ATOM 744 O O . THR A 1 99 ? -0.276 -9.462 -4.146 1.00 93.31 99 THR A O 1
ATOM 747 N N . GLY A 1 100 ? -2.236 -10.509 -3.861 1.00 93.62 100 GLY A N 1
ATOM 748 C CA . GLY A 1 100 ? -1.869 -11.159 -2.595 1.00 93.62 100 GLY A CA 1
ATOM 749 C C . GLY A 1 100 ? -1.832 -10.209 -1.386 1.00 93.62 100 GLY A C 1
ATOM 750 O O . GLY A 1 100 ? -1.547 -10.658 -0.276 1.00 93.62 100 GLY A O 1
ATOM 751 N N . LEU A 1 101 ? -2.135 -8.918 -1.568 1.00 96.19 101 LEU A N 1
ATOM 752 C CA . LEU A 1 101 ? -2.158 -7.923 -0.501 1.00 96.19 101 LEU A CA 1
ATOM 753 C C . LEU A 1 101 ? -3.422 -8.066 0.352 1.00 96.19 101 LEU A C 1
ATOM 755 O O . LEU A 1 101 ? -4.546 -8.076 -0.155 1.00 96.19 101 LEU A O 1
ATOM 759 N N . THR A 1 102 ? -3.217 -8.108 1.666 1.00 98.25 102 THR A N 1
ATOM 760 C CA . THR A 1 102 ? -4.277 -8.031 2.675 1.00 98.25 102 THR A CA 1
ATOM 761 C C . THR A 1 102 ? -4.185 -6.693 3.403 1.00 98.25 102 THR A C 1
ATOM 763 O O . THR A 1 102 ? -3.105 -6.306 3.852 1.00 98.25 102 THR A O 1
ATOM 766 N N . LEU A 1 103 ? -5.306 -5.986 3.531 1.00 98.62 103 LEU A N 1
ATOM 767 C CA . LEU A 1 103 ? -5.433 -4.758 4.311 1.00 98.62 103 LEU A CA 1
ATOM 768 C C . LEU A 1 103 ? -6.047 -5.085 5.673 1.00 98.62 103 LEU A C 1
ATOM 770 O O . LEU A 1 103 ? -7.101 -5.714 5.746 1.00 98.62 103 LEU A O 1
ATOM 774 N N . HIS A 1 104 ? -5.404 -4.631 6.745 1.00 98.19 104 HIS A N 1
ATOM 775 C CA . HIS A 1 104 ? -5.974 -4.586 8.088 1.00 98.19 104 HIS A CA 1
ATOM 776 C C . HIS A 1 104 ? -6.369 -3.146 8.392 1.00 98.19 104 HIS A C 1
ATOM 778 O O . HIS A 1 104 ? -5.520 -2.310 8.698 1.00 98.19 104 HIS A O 1
ATOM 784 N N . LEU A 1 105 ? -7.663 -2.858 8.304 1.00 98.62 105 LEU A N 1
ATOM 785 C CA . LEU A 1 105 ? -8.214 -1.569 8.701 1.00 98.62 105 LEU A CA 1
ATOM 786 C C . LEU A 1 105 ? -8.454 -1.592 10.207 1.00 98.62 105 LEU A C 1
ATOM 788 O O . LEU A 1 105 ? -9.073 -2.528 10.715 1.00 98.62 105 LEU A O 1
ATOM 792 N N . VAL A 1 106 ? -7.964 -0.579 10.917 1.00 97.81 106 VAL A N 1
ATOM 793 C CA . VAL A 1 106 ? -7.970 -0.541 12.383 1.00 97.81 106 VAL A CA 1
ATOM 794 C C . VAL A 1 106 ? -8.563 0.775 12.871 1.00 97.81 106 VAL A C 1
ATOM 796 O O . VAL A 1 106 ? -8.003 1.840 12.644 1.00 97.81 106 VAL A O 1
ATOM 799 N N . GLN A 1 107 ? -9.685 0.706 13.581 1.00 97.38 107 GLN A N 1
ATOM 800 C CA . GLN A 1 107 ? -10.300 1.845 14.257 1.00 97.38 107 GLN A CA 1
ATOM 801 C C . GLN A 1 107 ? -10.123 1.691 15.767 1.00 97.38 107 GLN A C 1
ATOM 803 O O . GLN A 1 107 ? -10.746 0.822 16.375 1.00 97.38 107 GLN A O 1
ATOM 808 N N . TYR A 1 108 ? -9.315 2.548 16.384 1.00 96.12 108 TYR A N 1
ATOM 809 C CA . TYR A 1 108 ? -9.167 2.561 17.838 1.00 96.12 108 TYR A CA 1
ATOM 810 C C . TYR A 1 108 ? -10.332 3.292 18.513 1.00 96.12 108 TYR A C 1
ATOM 812 O O . TYR A 1 108 ? -10.635 4.438 18.171 1.00 96.12 108 TYR A O 1
ATOM 820 N N . HIS A 1 109 ? -10.952 2.633 19.495 1.00 95.31 109 HIS A N 1
ATOM 821 C CA . HIS A 1 109 ? -11.953 3.230 20.387 1.00 95.31 109 HIS A CA 1
ATOM 822 C C . HIS A 1 109 ? -11.331 3.618 21.726 1.00 95.31 109 HIS A C 1
ATOM 824 O O . HIS A 1 109 ? -11.657 4.678 22.252 1.00 95.31 109 HIS A O 1
ATOM 830 N N . THR A 1 110 ? -10.379 2.816 22.217 1.00 94.88 110 THR A N 1
ATOM 831 C CA . THR A 1 110 ? -9.592 3.101 23.425 1.00 94.88 110 THR A CA 1
ATOM 832 C C . THR A 1 110 ? -8.169 2.536 23.286 1.00 94.88 110 THR A C 1
ATOM 834 O O . THR A 1 110 ? -8.036 1.329 23.073 1.00 94.88 110 THR A O 1
ATOM 837 N N . PRO A 1 111 ? -7.102 3.352 23.434 1.00 92.44 111 PRO A N 1
ATOM 838 C CA . PRO A 1 111 ? -7.106 4.818 23.438 1.00 92.44 111 PRO A CA 1
ATOM 839 C C . PRO A 1 111 ? -7.351 5.387 22.031 1.00 92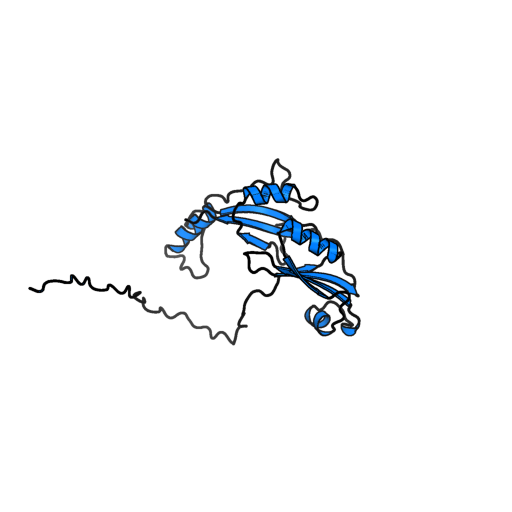.44 111 PRO A C 1
ATOM 841 O O . PRO A 1 111 ? -6.974 4.786 21.029 1.00 92.44 111 PRO A O 1
ATOM 844 N N . ILE A 1 112 ? -7.940 6.581 21.949 1.00 91.88 112 ILE A N 1
ATOM 845 C CA . ILE A 1 112 ? -8.152 7.277 20.671 1.00 91.88 112 ILE A CA 1
ATOM 846 C C . ILE A 1 112 ? -6.908 8.103 20.327 1.00 91.88 112 ILE A C 1
ATOM 848 O O . ILE A 1 112 ? -6.503 8.973 21.098 1.00 91.88 112 ILE A O 1
ATOM 852 N N . GLY A 1 113 ? -6.322 7.840 19.157 1.00 90.31 113 GLY A N 1
ATOM 853 C CA . GLY A 1 113 ? -5.228 8.629 18.585 1.00 90.31 113 GLY A CA 1
ATOM 854 C C . GLY A 1 113 ? -5.702 9.812 17.731 1.00 90.31 113 GLY A C 1
ATOM 855 O O . GLY A 1 113 ? -6.878 10.179 17.721 1.00 90.31 113 GLY A O 1
ATOM 856 N N . GLN A 1 114 ? -4.774 10.405 16.974 1.00 89.19 114 GLN A N 1
ATOM 857 C CA . GLN A 1 114 ? -5.118 11.389 15.943 1.00 89.19 114 GLN A CA 1
ATOM 858 C C . GLN A 1 114 ? -5.937 10.717 14.833 1.00 89.19 114 GLN A C 1
ATOM 860 O O . GLN A 1 114 ? -5.630 9.600 14.424 1.00 89.19 114 GLN A O 1
ATOM 865 N N . LYS A 1 115 ? -6.991 11.394 14.366 1.00 86.12 115 LYS A N 1
ATOM 866 C CA . LYS A 1 115 ? -7.911 10.862 13.344 1.00 86.12 115 LYS A CA 1
ATOM 867 C C . LYS A 1 115 ? -7.588 11.319 11.925 1.00 86.12 115 LYS A C 1
ATOM 869 O O . LYS A 1 115 ? -8.166 10.795 10.982 1.00 86.12 115 LYS A O 1
ATOM 874 N N . GLU A 1 116 ? -6.682 12.279 11.789 1.00 85.25 116 GLU A N 1
ATOM 875 C CA . GLU A 1 116 ? -6.233 12.808 10.507 1.00 85.25 116 GLU A CA 1
ATOM 876 C C . GLU A 1 116 ? -4.742 12.499 10.323 1.00 85.25 116 GLU A C 1
ATOM 878 O O . GLU A 1 116 ? -3.988 12.568 11.302 1.00 85.25 116 GLU A O 1
ATOM 883 N N . PRO A 1 117 ? -4.298 12.157 9.101 1.00 83.62 117 PRO A N 1
ATOM 884 C CA . PRO A 1 117 ? -2.888 11.920 8.824 1.00 83.62 117 PRO A CA 1
ATOM 885 C C . PRO A 1 117 ? -2.053 13.178 9.070 1.00 83.62 117 PRO A C 1
ATOM 887 O O . PRO A 1 117 ? -2.413 14.277 8.646 1.00 83.62 117 PRO A O 1
ATOM 890 N N . ALA A 1 118 ? -0.895 13.017 9.709 1.00 84.00 118 ALA A N 1
ATOM 891 C CA . ALA A 1 118 ? 0.060 14.109 9.832 1.00 84.00 118 ALA A CA 1
ATOM 892 C C . ALA A 1 118 ? 0.630 14.478 8.445 1.00 84.00 118 ALA A C 1
ATOM 894 O O . ALA A 1 118 ? 0.971 13.583 7.665 1.00 84.00 118 ALA A O 1
ATOM 895 N N . PRO A 1 119 ? 0.785 15.774 8.128 1.00 79.69 119 PRO A N 1
ATOM 896 C CA . PRO A 1 119 ? 1.362 16.191 6.859 1.00 79.69 119 PRO A CA 1
ATOM 897 C C . PRO A 1 119 ? 2.840 15.782 6.771 1.00 79.69 119 PRO A C 1
ATOM 899 O O . PRO A 1 119 ? 3.607 15.974 7.714 1.00 79.69 119 PRO A O 1
ATOM 902 N N . SER A 1 120 ? 3.258 15.248 5.621 1.00 81.75 120 SER A N 1
ATOM 903 C CA . SER A 1 120 ? 4.665 14.963 5.310 1.00 81.75 120 SER A CA 1
ATOM 904 C C . SER A 1 120 ? 4.921 15.118 3.815 1.00 81.75 120 SER A C 1
ATOM 906 O O . SER A 1 120 ? 4.175 14.586 2.987 1.00 81.75 120 SER A O 1
ATOM 908 N N . ALA A 1 121 ? 6.003 15.810 3.456 1.00 84.19 121 ALA A N 1
ATOM 909 C CA . ALA A 1 121 ? 6.404 15.942 2.067 1.00 84.19 121 ALA A CA 1
ATOM 910 C C . ALA A 1 121 ? 6.892 14.588 1.521 1.00 84.19 121 ALA A C 1
ATOM 912 O O . ALA A 1 121 ? 7.430 13.760 2.273 1.00 84.19 121 ALA A O 1
ATOM 913 N N . PRO A 1 122 ? 6.719 14.315 0.212 1.00 83.06 122 PRO A N 1
ATOM 914 C CA . PRO A 1 122 ? 7.131 13.049 -0.383 1.00 83.06 122 PRO A CA 1
ATOM 915 C C . PRO A 1 122 ? 8.602 12.680 -0.181 1.00 83.06 122 PRO A C 1
ATOM 917 O O . PRO A 1 122 ? 8.919 11.499 -0.086 1.00 83.06 122 PRO A O 1
ATOM 920 N N . ASN A 1 123 ? 9.468 13.684 -0.089 1.00 88.62 123 ASN A N 1
ATOM 921 C CA . ASN A 1 123 ? 10.919 13.567 0.010 1.00 88.62 123 ASN A CA 1
ATOM 922 C C . ASN A 1 123 ? 11.461 13.658 1.449 1.00 88.62 123 ASN A C 1
ATOM 924 O O . ASN A 1 123 ? 12.677 13.675 1.632 1.00 88.62 123 ASN A O 1
ATOM 928 N N . ASP A 1 124 ? 10.594 13.719 2.463 1.00 89.81 124 ASP A N 1
ATOM 929 C CA . ASP A 1 124 ? 11.033 13.700 3.862 1.00 89.81 124 ASP A CA 1
ATOM 930 C C . ASP A 1 124 ? 11.542 12.310 4.277 1.00 89.81 124 ASP A C 1
ATOM 932 O O . ASP A 1 124 ? 10.991 11.277 3.879 1.00 89.81 124 ASP A O 1
ATOM 936 N N . VAL A 1 125 ? 12.549 12.266 5.155 1.00 88.38 125 VAL A N 1
ATOM 937 C CA . VAL A 1 125 ? 12.928 11.023 5.845 1.00 88.38 125 VAL A CA 1
ATOM 938 C C . VAL A 1 125 ? 11.794 10.642 6.795 1.00 88.38 125 VAL A C 1
ATOM 940 O O . VAL A 1 125 ? 11.511 11.358 7.753 1.00 88.38 125 VAL A O 1
ATOM 943 N N . ASN A 1 126 ? 11.130 9.521 6.516 1.00 83.00 126 ASN A N 1
ATOM 944 C CA . ASN A 1 126 ? 10.010 9.002 7.299 1.00 83.00 126 ASN A CA 1
ATOM 945 C C . ASN A 1 126 ? 9.932 7.468 7.138 1.00 83.00 126 ASN A C 1
ATOM 947 O O . ASN A 1 126 ? 10.786 6.882 6.473 1.00 83.00 126 ASN A O 1
ATOM 951 N N . GLY A 1 127 ? 8.938 6.823 7.754 1.00 86.25 127 GLY A N 1
ATOM 952 C CA . GLY A 1 127 ? 8.653 5.390 7.626 1.00 86.25 127 GLY A CA 1
ATOM 953 C C . GLY A 1 127 ? 8.211 4.970 6.216 1.00 86.25 127 GLY A C 1
ATOM 954 O O . GLY A 1 127 ? 8.721 5.461 5.212 1.00 86.25 127 GLY A O 1
ATOM 955 N N . VAL A 1 128 ? 7.258 4.037 6.117 1.00 89.25 128 VAL A N 1
ATOM 956 C CA . VAL A 1 128 ? 6.736 3.566 4.818 1.00 89.25 128 VAL A CA 1
ATOM 957 C C . VAL A 1 128 ? 6.242 4.757 3.988 1.00 89.25 128 VAL A C 1
ATOM 959 O O . VAL A 1 128 ? 5.446 5.561 4.470 1.00 89.25 128 VAL A O 1
ATOM 962 N N . ARG A 1 129 ? 6.740 4.886 2.749 1.00 89.69 129 ARG A N 1
ATOM 963 C CA . ARG A 1 129 ? 6.475 6.059 1.898 1.00 89.69 129 ARG A CA 1
ATOM 964 C C . ARG A 1 129 ? 5.434 5.839 0.820 1.00 89.69 129 ARG A C 1
ATOM 966 O O . ARG A 1 129 ? 4.763 6.808 0.480 1.00 89.69 129 ARG A O 1
ATOM 973 N N . SER A 1 130 ? 5.332 4.629 0.288 1.00 92.81 130 SER A N 1
ATOM 974 C CA . SER A 1 130 ? 4.331 4.260 -0.703 1.00 92.81 130 SER A CA 1
ATOM 975 C C . SER A 1 130 ? 4.097 2.753 -0.721 1.00 92.81 130 SER A C 1
ATOM 977 O O . SER A 1 130 ? 4.913 1.969 -0.227 1.00 92.81 130 SER A O 1
ATOM 979 N N . VAL A 1 131 ? 2.954 2.366 -1.279 1.00 95.50 131 VAL A N 1
ATOM 980 C CA . VAL A 1 131 ? 2.583 0.986 -1.586 1.00 95.50 131 VAL A CA 1
ATOM 981 C C . VAL A 1 131 ? 2.354 0.907 -3.088 1.00 95.50 131 VAL A C 1
ATOM 983 O O . VAL A 1 131 ? 1.450 1.556 -3.615 1.00 95.50 131 VAL A O 1
ATOM 986 N N . ALA A 1 132 ? 3.195 0.140 -3.779 1.00 96.00 132 ALA A N 1
ATOM 987 C CA . ALA A 1 132 ? 3.142 0.012 -5.228 1.00 96.00 132 ALA A CA 1
ATOM 988 C C . ALA A 1 132 ? 2.396 -1.259 -5.648 1.00 96.00 132 ALA A C 1
ATOM 990 O O . ALA A 1 132 ? 2.711 -2.350 -5.167 1.00 96.00 132 ALA A O 1
ATOM 991 N N . LEU A 1 133 ? 1.435 -1.116 -6.560 1.00 96.75 133 LEU A N 1
ATOM 992 C CA . LEU A 1 133 ? 0.708 -2.213 -7.192 1.00 96.75 133 LEU A CA 1
ATOM 993 C C . LEU A 1 133 ? 0.962 -2.193 -8.702 1.00 96.75 133 LEU A C 1
ATOM 995 O O . LEU A 1 133 ? 0.863 -1.148 -9.347 1.00 96.75 133 LEU A O 1
ATOM 999 N N . GLU A 1 134 ? 1.267 -3.357 -9.274 1.00 95.62 134 GLU A N 1
ATOM 1000 C CA . GLU A 1 134 ? 1.272 -3.518 -10.727 1.00 95.62 134 GLU A CA 1
ATOM 1001 C C . GLU A 1 134 ? -0.177 -3.639 -11.221 1.00 95.62 134 GLU A C 1
ATOM 1003 O O . GLU A 1 134 ? -0.938 -4.480 -10.739 1.00 95.62 134 GLU A O 1
ATOM 1008 N N . VAL A 1 135 ? -0.568 -2.789 -12.172 1.00 95.06 135 VAL A N 1
ATOM 1009 C CA . VAL A 1 135 ? -1.921 -2.763 -12.745 1.00 95.06 135 VAL A CA 1
ATOM 1010 C C . VAL A 1 135 ? -1.903 -3.160 -14.215 1.00 95.06 135 VAL A C 1
ATOM 1012 O O . VAL A 1 135 ? -0.930 -2.941 -14.936 1.00 95.06 135 VAL A O 1
ATOM 1015 N N . VAL A 1 136 ? -3.007 -3.745 -14.679 1.00 93.44 136 VAL A N 1
ATOM 1016 C CA . VAL A 1 136 ? -3.131 -4.227 -16.064 1.00 93.44 136 VAL A CA 1
ATOM 1017 C C . VAL A 1 136 ? -3.293 -3.069 -17.051 1.00 93.44 136 VAL A C 1
ATOM 1019 O O . VAL A 1 136 ? -2.704 -3.105 -18.126 1.00 93.44 136 VAL A O 1
ATOM 1022 N N . ASN A 1 137 ? -4.070 -2.045 -16.688 1.00 93.19 137 ASN A N 1
ATOM 1023 C CA . ASN A 1 137 ? -4.360 -0.890 -17.533 1.00 93.19 137 ASN A CA 1
ATOM 1024 C C . ASN A 1 137 ? -4.267 0.396 -16.698 1.00 93.19 137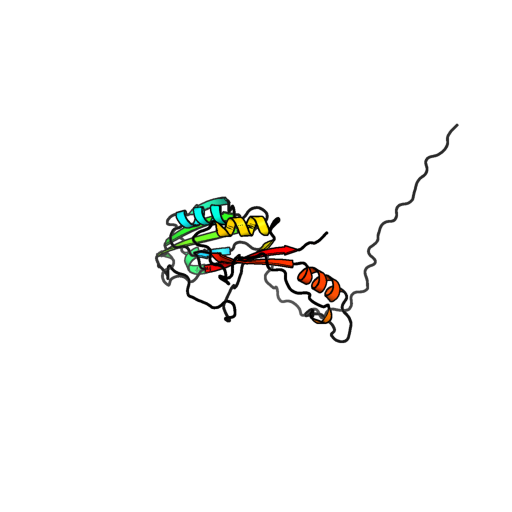 ASN A C 1
ATOM 1026 O O . ASN A 1 137 ? -5.113 0.653 -15.838 1.00 93.19 137 ASN A O 1
ATOM 1030 N N . LEU A 1 138 ? -3.216 1.185 -16.932 1.00 93.19 138 LEU A N 1
ATOM 1031 C CA . LEU A 1 138 ? -2.967 2.416 -16.180 1.00 93.19 138 LEU A CA 1
ATOM 1032 C C . LEU A 1 138 ? -3.964 3.518 -16.527 1.00 93.19 138 LEU A C 1
ATOM 1034 O O . LEU A 1 138 ? -4.338 4.288 -15.650 1.00 93.19 138 LEU A O 1
ATOM 1038 N N . GLU A 1 139 ? -4.400 3.599 -17.780 1.00 92.19 139 GLU A N 1
ATOM 1039 C CA . GLU A 1 139 ? -5.340 4.612 -18.245 1.00 92.19 139 GLU A CA 1
ATOM 1040 C C . GLU A 1 139 ? -6.732 4.415 -17.624 1.00 92.19 139 GLU A C 1
ATOM 1042 O O . GLU A 1 139 ? -7.340 5.381 -17.161 1.00 92.19 139 GLU A O 1
ATOM 1047 N N . GLU A 1 140 ? -7.216 3.172 -17.540 1.00 93.81 140 GLU A N 1
ATOM 1048 C CA . GLU A 1 140 ? -8.463 2.852 -16.828 1.00 93.81 140 GLU A CA 1
ATOM 1049 C C . GLU A 1 140 ? -8.345 3.127 -15.326 1.00 93.81 140 GLU A C 1
ATOM 1051 O O . GLU A 1 140 ? -9.255 3.710 -14.733 1.00 93.81 140 GLU A O 1
ATOM 1056 N N . ALA A 1 141 ? -7.213 2.765 -14.717 1.00 94.50 141 ALA A N 1
ATOM 1057 C CA . ALA A 1 141 ? -6.974 3.032 -13.305 1.00 94.50 141 ALA A CA 1
ATOM 1058 C C . ALA A 1 141 ? -6.931 4.544 -13.014 1.00 94.50 141 ALA A C 1
ATOM 1060 O O . ALA A 1 141 ? -7.566 5.004 -12.068 1.00 94.50 141 ALA A O 1
ATOM 1061 N N . ALA A 1 142 ? -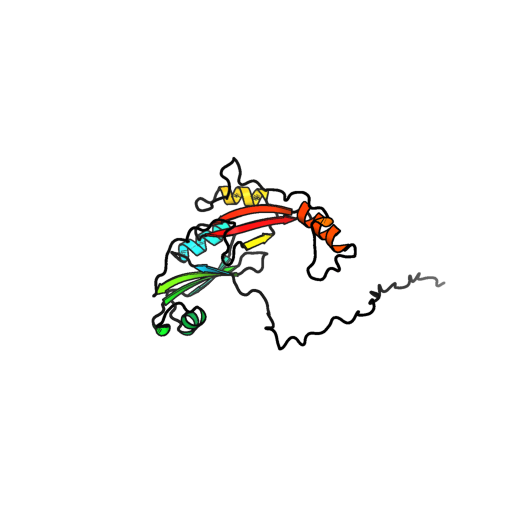6.259 5.334 -13.856 1.00 93.06 142 ALA A N 1
ATOM 1062 C CA . ALA A 1 142 ? -6.225 6.792 -13.750 1.00 93.06 142 ALA A CA 1
ATOM 1063 C C . ALA A 1 142 ? -7.629 7.404 -13.875 1.00 93.06 142 ALA A C 1
ATOM 1065 O O . ALA A 1 142 ? -8.025 8.233 -13.053 1.00 93.06 142 ALA A O 1
ATOM 1066 N N . ALA A 1 143 ? -8.406 6.965 -14.873 1.00 92.94 143 ALA A N 1
ATOM 1067 C CA . ALA A 1 143 ? -9.776 7.427 -15.073 1.00 92.94 143 ALA A CA 1
ATOM 1068 C C . ALA A 1 143 ? -10.665 7.109 -13.862 1.00 92.94 143 ALA A C 1
ATOM 1070 O O . ALA A 1 143 ? -11.436 7.964 -13.431 1.00 92.94 143 ALA A O 1
ATOM 1071 N N . HIS A 1 144 ? -10.524 5.915 -13.279 1.00 95.31 144 HIS A N 1
ATOM 1072 C CA . HIS A 1 144 ? -11.232 5.535 -12.062 1.00 95.31 144 HIS A CA 1
ATOM 1073 C C . HIS A 1 144 ? -10.851 6.425 -10.870 1.00 95.31 144 HIS A C 1
ATOM 1075 O O . HIS A 1 144 ? -11.737 6.969 -10.211 1.00 95.31 144 HIS A O 1
ATOM 1081 N N . LEU A 1 145 ? -9.557 6.649 -10.626 1.00 94.69 145 LEU A N 1
ATOM 1082 C CA . LEU A 1 145 ? -9.090 7.478 -9.510 1.00 94.69 145 LEU A CA 1
ATOM 1083 C C . LEU A 1 145 ? -9.575 8.930 -9.610 1.00 94.69 145 LEU A C 1
ATOM 1085 O O . LEU A 1 145 ? -9.890 9.535 -8.592 1.00 94.69 145 LEU A O 1
ATOM 1089 N N . HIS A 1 146 ? -9.728 9.471 -10.821 1.00 91.44 146 HIS A N 1
ATOM 1090 C CA . HIS A 1 146 ? -10.323 10.795 -11.028 1.00 91.44 146 HIS A CA 1
ATOM 1091 C C . HIS A 1 146 ? -11.808 10.888 -10.640 1.00 91.44 146 HIS A C 1
ATOM 1093 O O . HIS A 1 146 ? -12.319 11.992 -10.460 1.00 91.44 146 HIS A O 1
ATOM 1099 N N . THR A 1 147 ? -12.508 9.758 -10.496 1.00 93.25 147 THR A N 1
ATOM 1100 C CA . THR A 1 147 ? -13.886 9.731 -9.974 1.00 93.25 147 THR A CA 1
ATOM 1101 C C . THR A 1 147 ? -13.951 9.690 -8.447 1.00 93.25 147 THR A C 1
ATOM 1103 O O . THR A 1 147 ? -15.025 9.892 -7.881 1.00 93.25 147 THR A O 1
ATOM 1106 N N . MET A 1 148 ? -12.820 9.453 -7.773 1.00 94.44 148 MET A N 1
ATOM 1107 C CA . MET A 1 148 ? -12.754 9.317 -6.321 1.00 94.44 148 MET A CA 1
ATOM 1108 C C . MET A 1 148 ? -12.563 10.696 -5.664 1.00 94.44 148 MET A C 1
ATOM 1110 O O . MET A 1 148 ? -11.538 11.336 -5.890 1.00 94.44 148 MET A O 1
ATOM 1114 N N . PRO A 1 149 ? -13.509 11.169 -4.829 1.00 89.31 149 PRO A N 1
ATOM 1115 C CA . PRO A 1 149 ? -13.472 12.530 -4.283 1.00 89.31 149 PRO A CA 1
ATOM 1116 C C . PRO A 1 149 ? -12.377 12.749 -3.232 1.00 89.31 149 PRO A C 1
ATOM 1118 O O . PRO A 1 149 ? -11.925 13.875 -3.053 1.00 89.31 149 PRO A O 1
ATOM 1121 N N . ASP A 1 150 ? -11.946 11.681 -2.556 1.00 90.75 150 ASP A N 1
ATOM 1122 C CA . ASP A 1 150 ? -10.980 11.748 -1.452 1.00 90.75 150 ASP A CA 1
ATOM 1123 C C . ASP A 1 150 ? -9.570 11.279 -1.868 1.00 90.75 150 ASP A C 1
ATOM 1125 O O . ASP A 1 150 ? -8.751 10.901 -1.026 1.00 90.75 150 ASP A O 1
ATOM 1129 N N . VAL A 1 151 ? -9.289 11.265 -3.174 1.00 92.81 151 VAL A N 1
ATOM 1130 C CA . VAL A 1 151 ? -7.960 10.995 -3.728 1.00 92.81 151 VAL A CA 1
ATOM 1131 C C . VAL A 1 151 ? -7.297 12.316 -4.098 1.00 92.81 151 VAL A C 1
ATOM 1133 O O . VAL A 1 151 ? -7.883 13.156 -4.775 1.00 92.81 151 VAL A O 1
ATOM 1136 N N . SER A 1 152 ? -6.045 12.485 -3.678 1.00 90.56 152 SER A N 1
ATOM 1137 C CA . SER A 1 152 ? -5.224 13.644 -4.037 1.00 90.56 152 SER A CA 1
ATOM 1138 C C . SER A 1 152 ? -4.007 13.221 -4.847 1.00 90.56 152 SER A C 1
ATOM 1140 O O . SER A 1 152 ? -3.327 12.246 -4.526 1.00 90.56 152 SER A O 1
ATOM 1142 N N . PHE A 1 153 ? -3.721 13.969 -5.907 1.00 89.56 153 PHE A N 1
ATOM 1143 C CA . PHE A 1 153 ? -2.570 13.735 -6.770 1.00 89.56 153 PHE A CA 1
ATOM 1144 C C . PHE A 1 153 ? -1.449 14.736 -6.453 1.00 89.56 153 PHE A C 1
ATOM 1146 O O . PHE A 1 153 ? -1.742 15.858 -6.041 1.00 89.56 153 PHE A O 1
ATOM 1153 N N . PRO A 1 154 ? -0.164 14.376 -6.642 1.00 81.38 154 PRO A N 1
ATOM 1154 C CA . PRO A 1 154 ? 0.957 15.270 -6.338 1.00 81.38 154 PRO A CA 1
ATOM 1155 C C . PRO A 1 154 ? 1.002 16.572 -7.152 1.00 81.38 154 PRO A C 1
ATOM 1157 O O . PRO A 1 154 ? 1.650 17.524 -6.722 1.00 81.38 154 PRO A O 1
ATOM 1160 N N . THR A 1 155 ? 0.366 16.618 -8.325 1.00 71.56 155 THR A N 1
ATOM 1161 C CA . THR A 1 155 ? 0.374 17.774 -9.233 1.00 71.56 155 THR A CA 1
ATOM 1162 C C . THR A 1 155 ? -1.029 18.069 -9.757 1.00 71.56 155 THR A C 1
ATOM 1164 O O . THR A 1 155 ? -1.734 17.149 -10.163 1.00 71.56 155 THR A O 1
ATOM 1167 N N . GLU A 1 156 ? -1.410 19.352 -9.767 1.00 56.91 156 GLU A N 1
ATOM 1168 C CA . GLU A 1 156 ? -2.725 19.847 -10.219 1.00 56.91 156 GLU A CA 1
ATOM 1169 C C . GLU A 1 156 ? -2.780 20.213 -11.718 1.00 56.91 156 GLU A C 1
ATOM 1171 O O . GLU A 1 156 ? -3.837 20.607 -12.209 1.00 56.91 156 GLU A O 1
ATOM 1176 N N . GLU A 1 157 ? -1.666 20.108 -12.458 1.00 57.59 157 GLU A N 1
ATOM 1177 C CA . GLU A 1 157 ? -1.688 20.286 -13.919 1.00 57.59 157 GLU A CA 1
ATOM 1178 C C . GLU A 1 157 ? -2.601 19.229 -14.558 1.00 57.59 157 GLU A C 1
ATOM 1180 O O . GLU A 1 157 ? -2.617 18.082 -14.115 1.00 57.59 157 GLU A O 1
ATOM 1185 N N . GLU A 1 158 ? -3.399 19.636 -15.554 1.00 45.06 158 GLU A N 1
ATOM 1186 C CA . GLU A 1 158 ? -4.461 18.831 -16.172 1.00 45.06 158 GLU A CA 1
ATOM 1187 C C . GLU A 1 158 ? -4.048 17.366 -16.396 1.00 45.06 158 GLU A C 1
ATOM 1189 O O . GLU A 1 158 ? -3.293 17.031 -17.308 1.00 45.06 158 GLU A O 1
ATOM 1194 N N . GLY A 1 159 ? -4.611 16.491 -15.560 1.00 51.25 159 GLY A N 1
ATOM 1195 C CA . GLY A 1 159 ? -4.434 15.048 -15.611 1.00 51.25 159 GLY A CA 1
ATOM 1196 C C . GLY A 1 159 ? -3.432 14.556 -14.576 1.00 51.25 159 GLY A C 1
ATOM 1197 O O . GLY A 1 159 ? -2.235 14.820 -14.665 1.00 51.25 159 GLY A O 1
ATOM 1198 N N . ALA A 1 160 ? -3.908 13.713 -13.659 1.00 55.44 160 ALA A N 1
ATOM 1199 C CA . ALA A 1 160 ? -3.067 12.744 -12.974 1.00 55.44 160 ALA A CA 1
ATOM 1200 C C . ALA A 1 160 ? -2.595 11.711 -13.999 1.00 55.44 160 ALA A C 1
ATOM 1202 O O . ALA A 1 160 ? -3.072 10.578 -14.077 1.00 55.44 160 ALA A O 1
ATOM 1203 N N . GLY A 1 161 ? -1.740 12.188 -14.896 1.00 73.94 161 GLY A N 1
ATOM 1204 C CA . GLY A 1 161 ? -1.346 11.482 -16.081 1.00 73.94 161 GLY A CA 1
ATOM 1205 C C . GLY A 1 161 ? -0.560 10.254 -15.690 1.00 73.94 161 GLY A C 1
ATOM 1206 O O . GLY A 1 161 ? 0.202 10.235 -14.724 1.00 73.94 161 GLY A O 1
ATOM 1207 N N . VAL A 1 162 ? -0.724 9.222 -16.497 1.00 87.50 162 VAL A N 1
ATOM 1208 C CA . VAL A 1 162 ? 0.203 8.108 -16.511 1.00 87.50 162 VAL A CA 1
ATOM 1209 C C . VAL A 1 162 ? 1.563 8.634 -16.981 1.00 87.50 162 VAL A C 1
ATOM 1211 O O . VAL A 1 162 ? 1.755 8.904 -18.169 1.00 87.50 162 VAL A O 1
ATOM 1214 N N . ILE A 1 163 ? 2.502 8.785 -16.052 1.00 90.31 163 ILE A N 1
ATOM 1215 C CA . ILE A 1 163 ? 3.840 9.328 -16.283 1.00 90.31 163 ILE A CA 1
ATOM 1216 C C . ILE A 1 163 ? 4.784 8.182 -16.671 1.00 90.31 163 ILE A C 1
ATOM 1218 O O . ILE A 1 163 ? 4.931 7.221 -15.908 1.00 90.31 163 ILE A O 1
ATOM 1222 N N . PRO A 1 164 ? 5.445 8.240 -17.839 1.00 91.56 164 PRO A N 1
ATOM 1223 C CA . PRO A 1 164 ? 6.541 7.332 -18.140 1.00 91.56 164 PRO A CA 1
ATOM 1224 C C . PRO A 1 164 ? 7.770 7.687 -17.303 1.00 91.56 164 PRO A C 1
ATOM 1226 O O . PRO A 1 164 ? 8.121 8.861 -17.171 1.00 91.56 164 PRO A O 1
ATOM 1229 N N . LEU A 1 165 ? 8.463 6.674 -16.783 1.00 91.75 165 LEU A N 1
ATOM 1230 C CA . LEU A 1 165 ? 9.810 6.891 -16.274 1.00 91.75 165 LEU A CA 1
ATOM 1231 C C . LEU A 1 165 ? 10.737 7.250 -17.440 1.00 91.75 165 LEU A C 1
ATOM 1233 O O . LEU A 1 165 ? 10.636 6.706 -18.542 1.00 91.75 165 LEU A O 1
ATOM 1237 N N . SER A 1 166 ? 11.648 8.187 -17.191 1.00 92.00 166 SER A N 1
ATOM 1238 C CA . SER A 1 166 ? 12.642 8.599 -18.178 1.00 92.00 166 SER A CA 1
ATOM 1239 C C . SER A 1 166 ? 13.560 7.441 -18.568 1.00 92.00 166 SER A C 1
ATOM 1241 O O . SER A 1 166 ? 13.791 6.507 -17.793 1.00 92.00 166 SER A O 1
ATOM 1243 N N . GLN A 1 167 ? 14.140 7.537 -19.767 1.00 95.44 167 GLN A N 1
ATOM 1244 C CA . GLN A 1 167 ? 15.165 6.593 -20.199 1.00 95.44 167 GLN A CA 1
ATOM 1245 C C . GLN A 1 167 ? 16.288 6.511 -19.163 1.00 95.44 167 GLN A C 1
A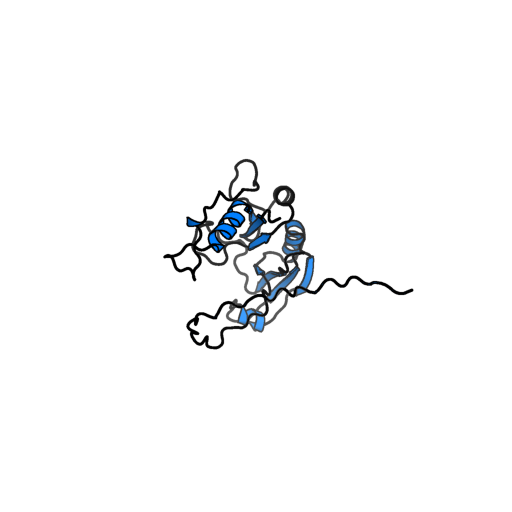TOM 1247 O O . GLN A 1 167 ? 16.832 7.526 -18.730 1.00 95.44 167 GLN A O 1
ATOM 1252 N N . THR A 1 168 ? 16.613 5.279 -18.793 1.00 96.12 168 THR A N 1
ATOM 1253 C CA . THR A 1 168 ? 17.700 4.918 -17.891 1.00 96.12 168 THR A CA 1
ATOM 1254 C C . THR A 1 168 ? 18.746 4.163 -18.700 1.00 96.12 168 THR A C 1
ATOM 1256 O O . THR A 1 168 ? 18.421 3.193 -19.388 1.00 96.12 168 THR A O 1
ATOM 1259 N N . GLY A 1 169 ? 19.995 4.618 -18.643 1.00 95.62 169 GLY A N 1
ATOM 1260 C CA . GLY A 1 169 ? 21.149 3.936 -19.216 1.00 95.62 169 GLY A CA 1
ATOM 1261 C C . GLY A 1 169 ? 21.708 2.861 -18.270 1.00 95.62 169 GLY A C 1
ATOM 1262 O O . GLY A 1 169 ? 21.571 2.988 -17.049 1.00 95.62 169 GLY A O 1
ATOM 1263 N N . PRO A 1 170 ? 22.349 1.792 -18.782 1.00 94.38 170 PRO A N 1
ATOM 1264 C CA . PRO A 1 170 ? 22.960 0.754 -17.945 1.00 94.38 170 PRO A CA 1
ATOM 1265 C C . PRO A 1 170 ? 23.984 1.297 -16.937 1.00 94.38 170 PRO A C 1
ATOM 1267 O O . PRO A 1 170 ? 24.122 0.756 -15.846 1.00 94.38 170 PRO A O 1
ATOM 1270 N N . GLU A 1 171 ? 24.677 2.384 -17.269 1.00 93.19 171 GLU A N 1
ATOM 1271 C CA . GLU A 1 171 ? 25.645 3.070 -16.408 1.00 93.19 171 GLU A CA 1
ATOM 1272 C C . GLU A 1 171 ? 25.022 3.734 -15.171 1.00 93.19 171 GLU A C 1
ATOM 1274 O O . GLU A 1 171 ? 25.735 4.062 -14.225 1.00 93.19 171 GLU A O 1
ATOM 1279 N N . GLN A 1 172 ? 23.700 3.921 -15.164 1.00 94.38 172 GLN A N 1
ATOM 1280 C CA . GLN A 1 172 ? 22.950 4.465 -14.031 1.00 94.38 172 GLN A CA 1
ATOM 1281 C C . GLN A 1 172 ? 22.462 3.366 -13.073 1.00 94.38 172 GLN A C 1
ATOM 1283 O O . GLN A 1 172 ? 21.932 3.674 -12.007 1.00 94.38 172 GLN A O 1
ATOM 1288 N N . VAL A 1 173 ? 22.637 2.088 -13.435 1.00 94.94 173 VAL A N 1
ATOM 1289 C CA . VAL A 1 173 ? 22.234 0.935 -12.625 1.00 94.94 173 VAL A CA 1
ATOM 1290 C C . VAL A 1 173 ? 23.465 0.278 -12.012 1.00 94.94 173 VAL A C 1
ATOM 1292 O O . VAL A 1 173 ? 24.351 -0.201 -12.721 1.00 94.94 173 VAL A O 1
ATOM 1295 N N . CYS A 1 174 ? 23.475 0.199 -10.683 1.00 93.94 174 CYS A N 1
ATOM 1296 C CA . CYS A 1 174 ? 24.523 -0.442 -9.900 1.00 93.94 174 CYS A CA 1
ATOM 1297 C C . CYS A 1 174 ? 23.899 -1.438 -8.917 1.00 93.94 174 CYS A C 1
ATOM 1299 O O . CYS A 1 174 ? 22.980 -1.080 -8.176 1.00 93.94 174 CYS A O 1
ATOM 1301 N N . PHE A 1 175 ? 24.387 -2.680 -8.903 1.00 94.69 175 PHE A N 1
ATOM 1302 C CA . PHE A 1 175 ? 23.958 -3.686 -7.927 1.00 94.69 175 PHE A CA 1
ATOM 1303 C C . PHE A 1 175 ? 24.889 -3.692 -6.714 1.00 94.69 175 PHE A C 1
ATOM 1305 O O . PHE A 1 175 ? 26.095 -3.503 -6.837 1.00 94.69 175 PHE A O 1
ATOM 1312 N N . PHE A 1 176 ? 24.344 -3.954 -5.526 1.00 94.62 176 PHE A N 1
ATOM 1313 C CA . PHE A 1 176 ? 25.123 -3.938 -4.280 1.00 94.62 176 PHE A CA 1
ATOM 1314 C C . PHE A 1 176 ? 26.219 -5.010 -4.208 1.00 94.62 176 PHE A C 1
ATOM 1316 O O . PHE A 1 176 ? 27.156 -4.875 -3.427 1.00 94.62 176 PHE A O 1
ATOM 1323 N N . ASP A 1 177 ? 26.097 -6.070 -5.004 1.00 93.38 177 ASP A N 1
ATOM 1324 C CA . ASP A 1 177 ? 27.070 -7.154 -5.141 1.00 93.38 177 ASP A CA 1
ATOM 1325 C C . ASP A 1 177 ? 27.995 -6.981 -6.362 1.00 93.38 177 ASP A C 1
ATOM 1327 O O . ASP A 1 177 ? 28.815 -7.856 -6.642 1.00 93.38 177 ASP A O 1
ATOM 1331 N N . GLN A 1 178 ? 27.870 -5.876 -7.104 1.00 90.44 178 GLN A N 1
ATOM 1332 C CA . GLN A 1 178 ? 28.609 -5.656 -8.341 1.00 90.44 178 GLN A CA 1
ATOM 1333 C C . GLN A 1 178 ? 30.077 -5.297 -8.083 1.00 90.44 178 GLN A C 1
ATOM 1335 O O . GLN A 1 178 ? 30.409 -4.395 -7.314 1.00 90.44 178 GLN A O 1
ATOM 1340 N N . ASP A 1 179 ? 30.965 -5.944 -8.836 1.00 89.12 179 ASP A N 1
ATOM 1341 C CA . ASP A 1 179 ? 32.344 -5.496 -9.018 1.00 89.12 179 ASP A CA 1
ATOM 1342 C C . ASP A 1 179 ? 32.361 -4.300 -9.982 1.00 89.12 179 ASP A C 1
ATOM 1344 O O . ASP A 1 179 ? 32.246 -4.465 -11.198 1.00 89.12 179 ASP A O 1
ATOM 1348 N N . LEU A 1 180 ? 32.514 -3.090 -9.438 1.00 86.12 180 LEU A N 1
ATOM 1349 C CA . LEU A 1 180 ? 32.493 -1.837 -10.206 1.00 86.12 180 LEU A CA 1
ATOM 1350 C C . LEU A 1 180 ? 33.598 -1.739 -11.271 1.00 86.12 180 LEU A C 1
ATOM 1352 O O . LEU A 1 180 ? 33.546 -0.856 -12.124 1.00 86.12 180 LEU A O 1
ATOM 1356 N N . SER A 1 181 ? 34.598 -2.627 -11.248 1.00 85.50 181 SER A N 1
ATOM 1357 C CA . SER A 1 181 ? 35.629 -2.693 -12.288 1.00 85.50 181 SER A CA 1
ATOM 1358 C C . SER A 1 181 ? 35.181 -3.432 -13.558 1.00 85.50 181 SER A C 1
ATOM 1360 O O . SER A 1 181 ? 35.915 -3.444 -14.549 1.00 85.50 181 SER A O 1
ATOM 1362 N N . LYS A 1 182 ? 33.990 -4.048 -13.555 1.00 85.06 182 LYS A N 1
ATOM 1363 C CA . LYS A 1 182 ? 33.468 -4.867 -14.656 1.00 85.06 182 LYS A CA 1
ATOM 1364 C C . LYS A 1 182 ? 32.080 -4.409 -15.091 1.00 85.06 182 LYS A C 1
ATOM 1366 O O . LYS A 1 182 ? 31.273 -3.930 -14.299 1.00 85.06 182 LYS A O 1
ATOM 1371 N N . ALA A 1 183 ? 31.794 -4.613 -16.376 1.00 84.50 183 ALA A N 1
ATOM 1372 C CA . ALA A 1 183 ? 30.446 -4.451 -16.901 1.00 84.50 183 ALA A CA 1
ATOM 1373 C C . ALA A 1 183 ? 29.528 -5.547 -16.340 1.00 84.50 183 ALA A C 1
ATOM 1375 O O . ALA A 1 183 ? 29.885 -6.727 -16.367 1.00 84.50 183 ALA A O 1
ATOM 1376 N N . ASP A 1 184 ? 28.339 -5.157 -15.882 1.00 90.25 184 ASP A N 1
ATOM 1377 C CA . ASP A 1 184 ? 27.303 -6.080 -15.430 1.00 90.25 184 ASP A CA 1
ATOM 1378 C C . ASP A 1 184 ? 26.156 -6.109 -16.443 1.00 90.25 184 ASP A C 1
ATOM 1380 O O . ASP A 1 184 ? 25.481 -5.111 -16.696 1.00 90.25 184 ASP A O 1
ATOM 1384 N N . THR A 1 185 ? 25.938 -7.273 -17.050 1.00 91.00 185 THR A N 1
ATOM 1385 C CA . THR A 1 185 ? 24.870 -7.456 -18.044 1.00 91.00 185 THR A CA 1
ATOM 1386 C C . THR A 1 185 ? 23.472 -7.278 -17.447 1.00 91.00 185 THR A C 1
ATOM 1388 O O . THR A 1 185 ? 22.577 -6.832 -18.165 1.00 91.00 185 THR A O 1
ATOM 1391 N N . ARG A 1 186 ? 23.294 -7.501 -16.132 1.00 94.38 186 ARG A N 1
ATOM 1392 C CA . ARG A 1 186 ? 22.028 -7.248 -15.422 1.00 94.38 186 ARG A CA 1
ATOM 1393 C C . ARG A 1 186 ? 21.622 -5.776 -15.504 1.00 94.38 186 ARG A C 1
ATOM 1395 O O . ARG A 1 186 ? 20.432 -5.470 -15.536 1.00 94.38 186 ARG A O 1
ATOM 1402 N N . SER A 1 187 ? 22.592 -4.859 -15.585 1.00 94.19 187 SER A N 1
ATOM 1403 C CA . SER A 1 187 ? 22.318 -3.423 -15.682 1.00 94.19 187 SER A CA 1
ATOM 1404 C C . SER A 1 187 ? 21.588 -3.071 -16.975 1.00 94.19 187 SER A C 1
ATOM 1406 O O . SER A 1 187 ? 20.735 -2.190 -16.960 1.00 94.19 187 SER A O 1
ATOM 1408 N N . VAL A 1 188 ? 21.850 -3.784 -18.078 1.00 93.19 188 VAL A N 1
ATOM 1409 C CA . VAL A 1 188 ? 21.163 -3.562 -19.362 1.00 93.19 188 VAL A CA 1
ATOM 1410 C C . VAL A 1 188 ? 19.681 -3.918 -19.262 1.00 93.19 188 VAL A C 1
ATOM 1412 O O . VAL A 1 188 ? 18.829 -3.135 -19.689 1.00 93.19 188 VAL A O 1
ATOM 1415 N N . ASP A 1 189 ? 19.366 -5.075 -18.680 1.00 92.56 189 ASP A N 1
ATOM 1416 C CA . ASP A 1 189 ? 17.985 -5.545 -18.551 1.00 92.56 189 ASP A CA 1
ATOM 1417 C C . ASP A 1 189 ? 17.192 -4.704 -17.544 1.00 92.56 189 ASP A C 1
ATOM 1419 O O . ASP A 1 189 ? 16.060 -4.305 -17.829 1.00 92.56 189 ASP A O 1
ATOM 1423 N N . THR A 1 190 ? 17.796 -4.347 -16.407 1.00 94.62 190 THR A N 1
ATOM 1424 C CA . THR A 1 190 ? 17.170 -3.463 -15.413 1.00 94.62 190 THR A CA 1
ATOM 1425 C C . THR A 1 190 ? 16.923 -2.067 -15.975 1.00 94.62 190 THR A C 1
ATOM 1427 O O . THR A 1 190 ? 15.811 -1.555 -15.859 1.00 94.62 190 THR A O 1
ATOM 1430 N N . ALA A 1 191 ? 17.915 -1.465 -16.638 1.00 94.88 191 ALA A N 1
ATOM 1431 C CA . ALA A 1 191 ? 17.774 -0.152 -17.262 1.00 94.88 191 ALA A CA 1
ATOM 1432 C C . ALA A 1 191 ? 16.655 -0.149 -18.316 1.00 94.88 191 ALA A C 1
ATOM 1434 O O . ALA A 1 191 ? 15.828 0.766 -18.358 1.00 94.88 191 ALA A O 1
ATOM 1435 N N . ARG A 1 192 ? 16.558 -1.221 -19.117 1.00 93.69 192 ARG A N 1
ATOM 1436 C CA . ARG A 1 192 ? 15.462 -1.417 -20.073 1.00 93.69 192 ARG A CA 1
ATOM 1437 C C . ARG A 1 192 ? 14.105 -1.534 -19.379 1.00 93.69 192 ARG A C 1
ATOM 1439 O O . ARG A 1 192 ? 13.155 -0.934 -19.872 1.00 93.69 192 ARG A O 1
ATOM 1446 N N . ARG A 1 193 ? 13.997 -2.295 -18.281 1.00 92.19 193 ARG A N 1
ATOM 1447 C CA . ARG A 1 193 ? 12.739 -2.448 -17.530 1.00 92.19 193 ARG A CA 1
ATOM 1448 C C . ARG A 1 193 ? 12.272 -1.106 -16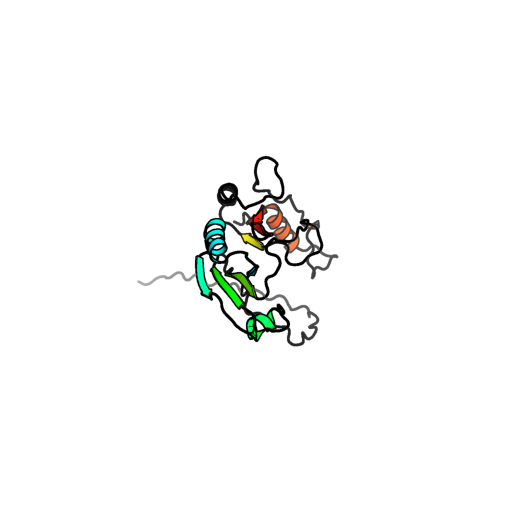.976 1.00 92.19 193 ARG A C 1
ATOM 1450 O O . ARG A 1 193 ? 11.149 -0.720 -17.268 1.00 92.19 193 ARG A O 1
ATOM 1457 N N . ILE A 1 194 ? 13.148 -0.381 -16.276 1.00 94.62 194 ILE A N 1
ATOM 1458 C CA . ILE A 1 194 ? 12.843 0.943 -15.706 1.00 94.62 194 ILE A CA 1
ATOM 1459 C C . ILE A 1 194 ? 12.381 1.904 -16.804 1.00 94.62 194 ILE A C 1
ATOM 1461 O O . ILE A 1 194 ? 11.341 2.535 -16.670 1.00 94.62 194 ILE A O 1
ATOM 1465 N N . SER A 1 195 ? 13.098 1.949 -17.932 1.00 94.62 195 SER A N 1
ATOM 1466 C CA . SER A 1 195 ? 12.762 2.823 -19.069 1.00 94.62 195 SER A CA 1
ATOM 1467 C C . SER A 1 195 ? 11.418 2.504 -19.739 1.00 94.62 195 SER A C 1
ATOM 1469 O O . SER A 1 195 ? 10.959 3.271 -20.581 1.00 94.62 195 SER A O 1
ATOM 1471 N N . ARG A 1 196 ? 10.821 1.345 -19.440 1.00 93.81 196 ARG A N 1
ATOM 1472 C CA . ARG A 1 196 ? 9.512 0.905 -19.947 1.00 93.81 196 ARG A CA 1
ATOM 1473 C C . ARG A 1 196 ? 8.427 0.937 -18.878 1.00 93.81 196 ARG A C 1
ATOM 1475 O O . ARG A 1 196 ? 7.288 0.578 -19.163 1.00 93.81 196 ARG A O 1
ATOM 1482 N N . THR A 1 197 ? 8.770 1.328 -17.657 1.00 94.81 197 THR A N 1
ATOM 1483 C CA . THR A 1 197 ? 7.794 1.481 -16.591 1.00 94.81 197 THR A CA 1
ATOM 1484 C C . THR A 1 197 ? 7.082 2.816 -16.757 1.00 94.81 197 THR A C 1
ATOM 1486 O O . THR A 1 197 ? 7.697 3.869 -16.935 1.00 94.81 197 THR A O 1
ATOM 1489 N N . ARG A 1 198 ? 5.760 2.764 -16.684 1.00 94.81 198 ARG A N 1
ATOM 1490 C CA . ARG A 1 198 ? 4.885 3.924 -16.555 1.00 94.81 198 ARG A CA 1
ATOM 1491 C C . ARG A 1 198 ? 4.138 3.802 -15.237 1.00 94.81 198 ARG A C 1
ATOM 1493 O O . ARG A 1 198 ? 3.971 2.696 -14.721 1.00 94.81 198 ARG A O 1
ATOM 1500 N N . GLY A 1 199 ? 3.674 4.918 -14.702 1.00 94.31 199 GLY A N 1
ATOM 1501 C CA . GLY A 1 199 ? 2.874 4.877 -13.496 1.00 94.31 199 GLY A CA 1
ATOM 1502 C C . GLY A 1 199 ? 2.222 6.191 -13.139 1.00 94.31 199 GLY A C 1
ATOM 1503 O O . GLY A 1 199 ? 2.416 7.212 -13.789 1.00 94.31 199 GLY A O 1
ATOM 1504 N N . LEU A 1 200 ? 1.442 6.144 -12.076 1.00 93.56 200 LEU A N 1
ATOM 1505 C CA . LEU A 1 200 ? 0.857 7.304 -11.424 1.00 93.56 200 LEU A CA 1
ATOM 1506 C C . LEU A 1 200 ? 0.962 7.096 -9.916 1.00 93.56 200 LEU A C 1
ATOM 1508 O O . LEU A 1 200 ? 0.992 5.958 -9.441 1.00 93.56 200 LEU A O 1
ATOM 1512 N N . SER A 1 201 ? 1.003 8.190 -9.162 1.00 93.12 201 SER A N 1
ATOM 1513 C CA . SER A 1 201 ? 0.914 8.129 -7.706 1.00 93.12 201 SER A CA 1
ATOM 1514 C C . SER A 1 201 ? -0.179 9.045 -7.199 1.00 93.12 201 SER A C 1
ATOM 1516 O O . SER A 1 201 ? -0.471 10.078 -7.803 1.00 93.12 201 SER A O 1
ATOM 1518 N N . PHE A 1 202 ? -0.776 8.652 -6.086 1.00 93.75 202 PHE A N 1
ATOM 1519 C CA . PHE A 1 202 ? -1.827 9.402 -5.426 1.00 93.75 202 PHE A CA 1
ATOM 1520 C C . PHE A 1 202 ? -1.807 9.112 -3.930 1.00 93.75 202 PHE A C 1
ATOM 1522 O O . PHE A 1 202 ? -1.213 8.133 -3.478 1.00 93.75 202 PHE A O 1
ATOM 1529 N N . GLN A 1 203 ? -2.438 9.977 -3.152 1.00 93.50 203 GLN A N 1
ATOM 1530 C CA . GLN A 1 203 ? -2.649 9.784 -1.730 1.00 93.50 203 GLN A CA 1
ATOM 1531 C C . GLN A 1 203 ? -4.139 9.598 -1.468 1.00 93.50 203 GLN A C 1
ATOM 1533 O O . GLN A 1 203 ? -4.963 10.360 -1.980 1.00 93.50 203 GLN A O 1
ATOM 1538 N N . ASP A 1 204 ? -4.473 8.579 -0.683 1.00 94.88 204 ASP A N 1
ATOM 1539 C CA . ASP A 1 204 ? -5.844 8.328 -0.257 1.00 94.88 204 ASP A CA 1
ATOM 1540 C C . ASP A 1 204 ? -6.257 9.177 0.957 1.00 94.88 204 ASP A C 1
ATOM 1542 O O . ASP A 1 204 ? -5.446 9.875 1.577 1.00 94.88 204 ASP A O 1
ATOM 1546 N N . ARG A 1 205 ? -7.535 9.072 1.333 1.00 94.00 205 ARG A N 1
ATOM 1547 C CA . ARG A 1 205 ? -8.116 9.774 2.488 1.00 94.00 205 ARG A CA 1
ATOM 1548 C C . ARG A 1 205 ? -7.430 9.491 3.829 1.00 94.00 205 ARG A C 1
ATOM 1550 O O . ARG A 1 205 ? -7.568 10.280 4.758 1.00 94.00 205 ARG A O 1
ATOM 1557 N N . TYR A 1 206 ? -6.736 8.359 3.951 1.00 94.44 206 TYR A N 1
ATOM 1558 C CA . TYR A 1 206 ? -6.037 7.927 5.162 1.00 94.44 206 TYR A CA 1
ATOM 1559 C C . TYR A 1 206 ? -4.537 8.237 5.106 1.00 94.44 206 TYR A C 1
ATOM 1561 O O . TYR A 1 206 ? -3.787 7.854 6.003 1.00 94.44 206 TYR A O 1
ATOM 1569 N N . GLY A 1 207 ? -4.095 8.978 4.087 1.00 92.00 207 GLY A N 1
ATOM 1570 C CA . GLY A 1 207 ? -2.715 9.418 3.941 1.00 92.00 207 GLY A CA 1
ATOM 1571 C C . GLY A 1 207 ? -1.781 8.354 3.376 1.00 92.00 207 GLY A C 1
ATOM 1572 O O . GLY A 1 207 ? -0.574 8.596 3.305 1.00 92.00 207 GLY A O 1
ATOM 1573 N N . VAL A 1 208 ? -2.294 7.194 2.953 1.00 93.88 208 VAL A N 1
ATOM 1574 C CA . VAL A 1 208 ? -1.464 6.187 2.291 1.00 93.88 208 VAL A CA 1
ATOM 1575 C C . VAL A 1 208 ? -1.179 6.663 0.879 1.00 93.88 208 VAL A C 1
ATOM 1577 O O . VAL A 1 208 ? -2.085 7.012 0.119 1.00 93.88 208 VAL A O 1
ATOM 1580 N N . ARG A 1 209 ? 0.105 6.677 0.520 1.00 93.88 209 ARG A N 1
ATOM 1581 C CA . ARG A 1 209 ? 0.519 6.919 -0.855 1.00 93.88 209 ARG A CA 1
ATOM 1582 C C . ARG A 1 209 ? 0.524 5.611 -1.624 1.00 93.88 209 ARG A C 1
ATOM 1584 O O . ARG A 1 209 ? 1.242 4.677 -1.271 1.00 93.88 209 ARG A O 1
ATOM 1591 N N . TRP A 1 210 ? -0.227 5.592 -2.704 1.00 96.06 210 TRP A N 1
ATOM 1592 C CA . TRP A 1 210 ? -0.300 4.481 -3.630 1.00 96.06 210 TRP A CA 1
ATOM 1593 C C . TRP A 1 210 ? 0.456 4.823 -4.906 1.00 96.06 210 TRP A C 1
ATOM 1595 O O . TRP A 1 210 ? 0.454 5.969 -5.360 1.00 96.06 210 TRP A O 1
ATOM 1605 N N . GLU A 1 211 ? 1.094 3.813 -5.482 1.00 95.62 211 GLU A N 1
ATOM 1606 C CA . GLU A 1 211 ? 1.697 3.871 -6.808 1.00 95.62 211 GLU A CA 1
ATOM 1607 C C . GLU A 1 211 ? 1.083 2.768 -7.658 1.00 95.62 211 GLU A C 1
ATOM 1609 O O . GLU A 1 211 ? 1.141 1.595 -7.295 1.00 95.62 211 GLU A O 1
ATOM 1614 N N . PHE A 1 212 ? 0.499 3.132 -8.793 1.00 96.19 212 PHE A N 1
ATOM 1615 C CA . PHE A 1 212 ? 0.110 2.156 -9.802 1.00 96.19 212 PHE A CA 1
ATOM 1616 C C . PHE A 1 212 ? 1.157 2.161 -10.896 1.00 96.19 212 PHE A C 1
ATOM 1618 O O . PHE A 1 212 ? 1.451 3.208 -11.473 1.00 96.19 212 PHE A O 1
ATOM 1625 N N . LEU A 1 213 ? 1.727 0.987 -11.156 1.00 95.75 213 LEU A N 1
ATOM 1626 C CA . LEU A 1 213 ? 2.809 0.792 -12.109 1.00 95.75 213 LEU A CA 1
ATOM 1627 C C . LEU A 1 213 ? 2.385 -0.197 -13.192 1.00 95.75 213 LEU A C 1
ATOM 1629 O O . LEU A 1 213 ? 1.648 -1.146 -12.944 1.00 95.75 213 LEU A O 1
ATOM 1633 N N . HIS A 1 214 ? 2.905 -0.006 -14.393 1.00 94.00 214 HIS A N 1
ATOM 1634 C CA . HIS A 1 214 ? 2.839 -0.985 -15.468 1.00 94.00 214 HIS A CA 1
ATOM 1635 C C . HIS A 1 214 ? 4.183 -0.992 -16.175 1.00 94.00 214 HIS A C 1
ATOM 1637 O O . HIS A 1 214 ? 4.768 0.064 -16.416 1.00 94.00 214 HIS A O 1
ATOM 1643 N N . SER A 1 215 ? 4.684 -2.179 -16.493 1.00 86.12 215 SER A N 1
ATOM 1644 C CA . SER A 1 215 ? 5.886 -2.331 -17.305 1.00 86.12 215 SER A CA 1
ATOM 1645 C C . SER A 1 215 ? 5.535 -3.161 -18.525 1.00 86.12 215 SER A C 1
ATOM 1647 O O . SER A 1 215 ? 5.094 -4.297 -18.373 1.00 86.12 215 SER A O 1
ATOM 1649 N N . ASP A 1 216 ? 5.791 -2.617 -19.714 1.00 70.56 216 ASP A N 1
ATOM 1650 C CA . ASP A 1 216 ? 5.640 -3.349 -20.971 1.00 70.56 216 ASP A CA 1
ATOM 1651 C C . ASP A 1 216 ? 6.734 -4.428 -21.060 1.00 70.56 216 ASP A C 1
ATOM 1653 O O . ASP A 1 216 ? 7.835 -4.216 -21.595 1.00 70.56 216 ASP A O 1
ATOM 1657 N N . ILE A 1 217 ? 6.463 -5.588 -20.465 1.00 62.66 217 ILE A N 1
ATOM 1658 C CA . ILE A 1 217 ? 7.313 -6.773 -20.556 1.00 62.66 217 ILE A CA 1
ATOM 1659 C C . ILE A 1 217 ? 6.621 -7.744 -21.526 1.00 62.66 217 ILE A C 1
ATOM 1661 O O . ILE A 1 217 ? 5.510 -8.179 -21.228 1.00 62.66 217 ILE A O 1
ATOM 1665 N N . PRO A 1 218 ? 7.220 -8.037 -22.697 1.00 50.78 218 PRO A N 1
ATOM 1666 C CA . PRO A 1 218 ? 6.684 -9.023 -23.635 1.00 50.78 218 PRO A CA 1
ATOM 1667 C C . PRO A 1 218 ? 6.759 -10.457 -23.101 1.00 50.78 218 PRO A C 1
ATOM 1669 O O . PRO A 1 218 ? 7.654 -10.737 -22.268 1.00 50.78 218 PRO A O 1
#